Protein AF-A0A9E4HGQ9-F1 (afdb_monomer_lite)

Secondary structure (DSSP, 8-state):
-------PPPHHHHT-SSEEEGGGS--S-GGGGG-EEEE-TTS-EEEEEEEETTTEEEEEEGGGHHHHHT--TTS--HHHHHHHHHHH-S---HHHHHHHHHHTTPPPS-TTTSS--HHHHHHHHHHHHHHHHHHHHHHH-S-------HHHHHHHHHS--SHHHHHHHHHHHHHHT--TTTHHHHHHHHHHHHHHHHHHHHHHHHHHHHHHHHHHHHHHHHHSGGGSS-HHHHHHHHHHHHHHHHHHHHHHHHHHHHHHHHTT-

Radius of gyration: 23.04 Å; chains: 1; bounding box: 65×53×69 Å

Sequence (265 aa):
MSEQTVKSIPDIDRDSLYILPLALVPFKTPAMQGARLIKNVRLSSVVEIYKGKGIGSGQVPIESVGKAFGWPAESSHPDRVLLDRLAELPSYDVYSLRILFRHYGIPVTDYTELRLSEQKKEELTEYMREFTRPLIVQAYGEGDMAFQDYKDVIMLFRKPSVERAREKLKAMAKQLEIDLSEVPDFLEDYGDTFLSVSYFRQCTDQIRPTVTEFLKSMGDIRGKRQFKDDKTLQNAADKIELTVRKLMDAVTDRFEEFDAETKDM

Structure (mmCIF, N/CA/C/O backbone):
data_AF-A0A9E4HGQ9-F1
#
_entry.id   AF-A0A9E4HGQ9-F1
#
loop_
_atom_site.group_PDB
_atom_site.id
_atom_site.type_symbol
_atom_site.label_atom_id
_atom_site.label_alt_id
_atom_site.label_comp_id
_atom_site.label_asym_id
_atom_site.label_entity_id
_atom_site.label_seq_id
_atom_site.pdbx_PDB_ins_code
_atom_site.Cartn_x
_atom_site.Cartn_y
_atom_site.Cartn_z
_atom_site.occupancy
_atom_site.B_iso_or_equiv
_atom_site.auth_seq_id
_atom_site.auth_comp_id
_atom_site.auth_asym_id
_atom_site.auth_atom_id
_atom_site.pdbx_PDB_model_num
ATOM 1 N N . MET A 1 1 ? -9.952 5.623 -39.626 1.00 33.09 1 MET A N 1
ATOM 2 C CA . MET A 1 1 ? -9.255 4.902 -38.543 1.00 33.09 1 MET A CA 1
ATOM 3 C C . MET A 1 1 ? -9.528 5.695 -37.286 1.00 33.09 1 MET A C 1
ATOM 5 O O . MET A 1 1 ? -9.087 6.829 -37.204 1.00 33.09 1 M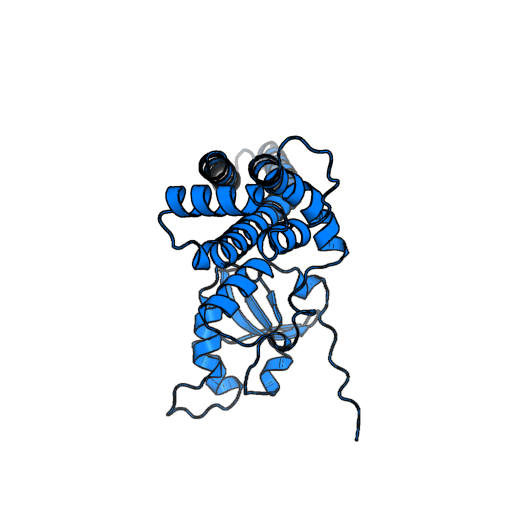ET A O 1
ATOM 9 N N . SER A 1 2 ? -10.412 5.192 -36.430 1.00 32.16 2 SER A N 1
ATOM 10 C CA . SER A 1 2 ? -10.852 5.884 -35.218 1.00 32.16 2 SER A CA 1
ATOM 11 C C . SER A 1 2 ? -9.713 5.905 -34.205 1.00 32.16 2 SER A C 1
ATOM 13 O O . SER A 1 2 ? -9.224 4.836 -33.838 1.00 32.16 2 SER A O 1
ATOM 15 N N . GLU A 1 3 ? -9.308 7.100 -33.776 1.00 34.38 3 GLU A N 1
ATOM 16 C CA . GLU A 1 3 ? -8.491 7.301 -32.580 1.00 34.38 3 GLU A CA 1
ATOM 17 C C . GLU A 1 3 ? -9.112 6.496 -31.436 1.00 34.38 3 GLU A C 1
ATOM 19 O O . GLU A 1 3 ? -10.242 6.748 -31.013 1.00 34.38 3 GLU A O 1
ATOM 24 N N . GLN A 1 4 ? -8.400 5.468 -30.975 1.00 36.19 4 GLN A N 1
ATOM 25 C CA . GLN A 1 4 ? -8.702 4.846 -29.698 1.00 36.19 4 GLN A CA 1
ATOM 26 C C . GLN A 1 4 ? -8.441 5.918 -28.645 1.00 36.19 4 GLN A C 1
ATOM 28 O O . GLN A 1 4 ? -7.293 6.205 -28.320 1.00 36.19 4 GLN A O 1
ATOM 33 N N . THR A 1 5 ? -9.503 6.549 -28.149 1.00 34.50 5 THR A N 1
ATOM 34 C CA . THR A 1 5 ? -9.464 7.347 -26.924 1.00 34.50 5 THR A CA 1
ATOM 35 C C . THR A 1 5 ? -8.843 6.484 -25.834 1.00 34.50 5 THR A C 1
ATOM 37 O O . THR A 1 5 ? -9.504 5.577 -25.319 1.00 34.50 5 THR A O 1
ATOM 40 N N . VAL A 1 6 ? -7.570 6.735 -25.521 1.00 46.31 6 VAL A N 1
ATOM 41 C CA . VAL A 1 6 ? -6.904 6.181 -24.345 1.00 46.31 6 VAL A CA 1
ATOM 42 C C . VAL A 1 6 ? -7.772 6.574 -23.161 1.00 46.31 6 VAL A C 1
ATOM 44 O O . VAL A 1 6 ? -8.039 7.752 -22.916 1.00 46.31 6 VAL A O 1
ATOM 47 N N . LYS A 1 7 ? -8.348 5.570 -22.508 1.00 57.19 7 LYS A N 1
ATOM 48 C CA . LYS A 1 7 ? -9.303 5.773 -21.429 1.00 57.19 7 LYS A CA 1
ATOM 49 C C . LYS A 1 7 ? -8.504 6.298 -20.239 1.00 57.19 7 LYS A C 1
ATOM 51 O O . LYS A 1 7 ? -7.805 5.524 -19.598 1.00 57.19 7 LYS A O 1
ATOM 56 N N . SER A 1 8 ? -8.568 7.609 -20.004 1.00 72.94 8 SER A N 1
ATOM 57 C CA . SER A 1 8 ? -7.860 8.257 -18.897 1.00 72.94 8 SER A CA 1
ATOM 58 C C . SER A 1 8 ? -8.191 7.553 -17.579 1.00 72.94 8 SER A C 1
ATOM 60 O O . SER A 1 8 ? -9.366 7.326 -17.266 1.00 72.94 8 SER A O 1
ATOM 62 N N . ILE A 1 9 ? -7.151 7.154 -16.848 1.00 81.75 9 ILE A N 1
ATOM 63 C CA . ILE A 1 9 ? -7.272 6.462 -15.567 1.00 81.75 9 ILE A CA 1
ATOM 64 C C . ILE A 1 9 ? -7.744 7.477 -14.518 1.00 81.75 9 ILE A C 1
ATOM 66 O O . ILE A 1 9 ? -7.101 8.513 -14.355 1.00 81.75 9 ILE A O 1
ATOM 70 N N . PRO A 1 10 ? -8.841 7.210 -13.790 1.00 85.81 10 PRO A N 1
ATOM 71 C CA . PRO A 1 10 ? -9.298 8.100 -12.729 1.00 85.81 10 PRO A CA 1
ATOM 72 C C . PRO A 1 10 ? -8.263 8.235 -11.607 1.00 85.81 10 PRO A C 1
ATOM 74 O O . PRO A 1 10 ? -7.683 7.235 -11.186 1.00 85.81 10 PRO A O 1
ATOM 77 N N . ASP A 1 11 ? -8.122 9.434 -11.037 1.00 86.00 11 ASP A N 1
ATOM 78 C CA . ASP A 1 11 ? -7.187 9.689 -9.929 1.00 86.00 11 ASP A CA 1
ATOM 79 C C . ASP A 1 11 ? -7.416 8.765 -8.730 1.00 86.00 11 ASP A C 1
ATOM 81 O O . ASP A 1 11 ? -6.466 8.252 -8.157 1.00 86.00 11 ASP A O 1
ATOM 85 N N . ILE A 1 12 ? -8.676 8.447 -8.417 1.00 85.69 12 ILE A N 1
ATOM 86 C CA . ILE A 1 12 ? -9.017 7.515 -7.332 1.00 85.69 12 ILE A CA 1
ATOM 87 C C . ILE A 1 12 ? -8.470 6.096 -7.544 1.00 85.69 12 ILE A C 1
ATOM 89 O O . ILE A 1 12 ? -8.190 5.399 -6.572 1.00 85.69 12 ILE A O 1
ATOM 93 N N . ASP A 1 13 ? -8.343 5.658 -8.798 1.00 86.50 13 ASP A N 1
ATOM 94 C CA . ASP A 1 13 ? -7.766 4.356 -9.123 1.00 86.50 13 ASP A CA 1
ATOM 95 C C . ASP A 1 13 ? -6.235 4.452 -9.192 1.00 86.50 13 ASP A C 1
ATOM 97 O O . ASP A 1 13 ? -5.550 3.524 -8.777 1.00 86.50 13 ASP A O 1
ATOM 101 N N . ARG A 1 14 ? -5.706 5.578 -9.687 1.00 86.00 14 ARG A N 1
ATOM 102 C CA . ARG A 1 14 ? -4.268 5.875 -9.789 1.00 86.00 14 ARG A CA 1
ATOM 103 C C . ARG A 1 14 ? -3.587 5.994 -8.427 1.00 86.00 14 ARG A C 1
ATOM 105 O O . ARG A 1 14 ? -2.481 5.503 -8.237 1.00 86.00 14 ARG A O 1
ATOM 112 N N . ASP A 1 15 ? -4.270 6.630 -7.489 1.00 88.69 15 ASP A N 1
ATOM 113 C CA . ASP A 1 15 ? -3.806 6.895 -6.133 1.00 88.69 15 ASP A CA 1
ATOM 114 C C . ASP A 1 15 ? -4.329 5.830 -5.147 1.00 88.69 15 ASP A C 1
ATOM 116 O O . ASP A 1 15 ? -4.475 6.071 -3.952 1.00 88.69 15 ASP A O 1
ATOM 120 N N . SER A 1 16 ? -4.686 4.637 -5.617 1.00 89.94 16 SER A N 1
ATOM 121 C CA . SER A 1 16 ? -5.192 3.596 -4.727 1.00 89.94 16 SER A CA 1
ATOM 122 C C . SER A 1 16 ? -4.071 2.713 -4.191 1.00 89.94 16 SER A C 1
ATOM 124 O O . SER A 1 16 ? -3.284 2.163 -4.950 1.00 89.94 16 SER A O 1
ATOM 126 N N . LEU A 1 17 ? -4.078 2.442 -2.883 1.00 91.19 17 LEU A N 1
ATOM 127 C CA . LEU A 1 17 ? -3.231 1.393 -2.298 1.00 91.19 17 LEU A CA 1
ATOM 128 C C . LEU A 1 17 ? -3.657 -0.023 -2.717 1.00 91.19 17 LEU A C 1
ATOM 130 O O . LEU A 1 17 ? -2.899 -0.973 -2.545 1.00 91.19 17 LEU A O 1
ATOM 134 N N . TYR A 1 18 ? -4.886 -0.192 -3.205 1.00 93.56 18 TYR A N 1
ATOM 135 C CA . TYR A 1 18 ? -5.525 -1.498 -3.373 1.00 93.56 18 TYR A CA 1
ATOM 136 C C . TYR A 1 18 ? -6.168 -1.690 -4.746 1.00 93.56 18 TYR A C 1
ATOM 138 O O . TYR A 1 18 ? -6.822 -2.711 -4.957 1.00 93.56 18 TYR A O 1
ATOM 146 N N . ILE A 1 19 ? -5.979 -0.761 -5.683 1.00 93.94 19 ILE A N 1
ATOM 147 C CA . ILE A 1 19 ? -6.428 -0.873 -7.073 1.00 93.94 19 ILE A CA 1
ATOM 148 C C . ILE A 1 19 ? -5.233 -0.609 -7.984 1.00 93.94 19 ILE A C 1
ATOM 150 O O . ILE A 1 19 ? -4.590 0.423 -7.882 1.00 93.94 19 ILE A O 1
ATOM 154 N N . LEU A 1 20 ? -4.985 -1.531 -8.906 1.00 93.19 20 LEU A N 1
ATOM 155 C CA . LEU A 1 20 ? -4.064 -1.380 -10.020 1.00 93.19 20 LEU A CA 1
ATOM 156 C C . LEU A 1 20 ? -4.860 -1.462 -11.328 1.00 93.19 20 LEU A C 1
ATOM 158 O O . LEU A 1 20 ? -5.333 -2.544 -11.697 1.00 93.19 20 LEU A O 1
ATOM 162 N N . PRO A 1 21 ? -5.016 -0.353 -12.063 1.00 92.12 21 PRO A N 1
ATOM 163 C CA . PRO A 1 21 ? -5.515 -0.388 -13.431 1.00 92.12 21 PRO A CA 1
ATOM 164 C C . PRO A 1 21 ? -4.594 -1.233 -14.311 1.00 92.12 21 PRO A C 1
ATOM 166 O O . PRO A 1 21 ? -3.411 -0.930 -14.453 1.00 92.12 21 PRO A O 1
ATOM 169 N N . LEU A 1 22 ? -5.126 -2.284 -14.943 1.00 91.50 22 LEU A N 1
ATOM 170 C CA . LEU A 1 22 ? -4.296 -3.168 -15.768 1.00 91.50 22 LEU A CA 1
ATOM 171 C C . LEU A 1 22 ? -3.885 -2.532 -17.101 1.00 91.50 22 LEU A C 1
ATOM 173 O O . LEU A 1 22 ? -3.013 -3.065 -17.778 1.00 91.50 22 LEU A O 1
ATOM 177 N N . ALA A 1 23 ? -4.453 -1.375 -17.450 1.00 88.38 23 ALA A N 1
ATOM 178 C CA . ALA A 1 23 ? -3.985 -0.540 -18.553 1.00 88.38 23 ALA A CA 1
ATOM 179 C C . ALA A 1 23 ? -2.530 -0.056 -18.375 1.00 88.38 23 ALA A C 1
ATOM 181 O O . ALA A 1 23 ? -1.835 0.117 -19.369 1.00 88.38 23 ALA A O 1
ATOM 182 N N . LEU A 1 24 ? -2.059 0.099 -17.129 1.00 84.75 24 LEU A N 1
ATOM 183 C CA . LEU A 1 24 ? -0.692 0.546 -16.805 1.00 84.75 24 LEU A CA 1
ATOM 184 C C . LEU A 1 24 ? 0.376 -0.527 -17.041 1.00 84.75 24 LEU A C 1
ATOM 186 O O . LEU A 1 24 ? 1.574 -0.256 -16.984 1.00 84.75 24 LEU A O 1
ATOM 190 N N . VAL A 1 25 ? -0.058 -1.768 -17.234 1.00 86.25 25 VAL A N 1
ATOM 191 C CA . VAL A 1 25 ? 0.802 -2.942 -17.285 1.00 86.25 25 VAL A CA 1
ATOM 192 C C . VAL A 1 25 ? 0.832 -3.451 -18.728 1.00 86.25 25 VAL A C 1
ATOM 194 O O . VAL A 1 25 ? -0.227 -3.558 -19.351 1.00 86.25 25 VAL A O 1
ATOM 197 N N . PRO A 1 26 ? 2.005 -3.813 -19.281 1.00 85.62 26 PRO A N 1
ATOM 198 C CA . PRO A 1 26 ? 2.132 -4.252 -20.670 1.00 85.62 26 PRO A CA 1
ATOM 199 C C . PRO A 1 26 ? 1.643 -5.700 -20.870 1.00 85.62 26 PRO A C 1
ATOM 201 O O . PRO A 1 26 ? 2.406 -6.589 -21.254 1.00 85.62 26 PRO A O 1
ATOM 204 N N . PHE A 1 27 ? 0.364 -5.962 -20.598 1.00 88.12 27 PHE A N 1
ATOM 205 C CA . PHE A 1 27 ? -0.259 -7.256 -20.865 1.00 88.12 27 PHE A CA 1
ATOM 206 C C . PHE A 1 27 ? -0.432 -7.491 -22.366 1.00 88.12 27 PHE A C 1
ATOM 208 O O . PHE A 1 27 ? -0.808 -6.595 -23.123 1.00 88.12 27 PHE A O 1
ATOM 215 N N . LYS A 1 28 ? -0.215 -8.735 -22.798 1.00 88.44 28 LYS A N 1
ATOM 216 C CA . LYS A 1 28 ? -0.420 -9.169 -24.186 1.00 88.44 28 LYS A CA 1
ATOM 217 C C . LYS A 1 28 ? -1.896 -9.317 -24.537 1.00 88.44 28 LYS A C 1
ATOM 219 O O . LYS A 1 28 ? -2.248 -9.185 -25.704 1.00 88.44 28 LYS A O 1
ATOM 224 N N . THR A 1 29 ? -2.745 -9.603 -23.554 1.00 90.75 29 THR A N 1
ATOM 225 C CA . THR A 1 29 ? -4.191 -9.800 -23.711 1.00 90.75 29 THR A CA 1
ATOM 226 C C . THR A 1 29 ? -4.913 -8.446 -23.730 1.00 90.75 29 THR A C 1
ATOM 228 O O . THR A 1 29 ? -5.116 -7.861 -22.664 1.00 90.75 29 THR A O 1
ATOM 231 N N . PRO A 1 30 ? -5.392 -7.941 -24.886 1.00 88.38 30 PRO A N 1
ATOM 232 C CA . PRO A 1 30 ? -5.935 -6.579 -24.968 1.00 88.38 30 PRO A CA 1
ATOM 233 C C . PRO A 1 30 ? -7.190 -6.378 -24.112 1.00 88.38 30 PRO A C 1
ATOM 235 O O . PRO A 1 30 ? -7.403 -5.313 -23.542 1.00 88.38 30 PRO A O 1
ATOM 238 N N . ALA A 1 31 ? -8.001 -7.428 -23.960 1.00 88.81 31 ALA A N 1
ATOM 239 C CA . ALA A 1 31 ? -9.207 -7.398 -23.137 1.00 88.81 31 ALA A CA 1
ATOM 240 C C . ALA A 1 31 ? -8.926 -7.105 -21.648 1.00 88.81 31 ALA A C 1
ATOM 242 O O . ALA A 1 31 ? -9.828 -6.655 -20.942 1.00 88.81 31 ALA A O 1
ATOM 243 N N . MET A 1 32 ? -7.694 -7.312 -21.167 1.00 89.69 32 MET A N 1
ATOM 244 C CA . MET A 1 32 ? -7.319 -7.002 -19.784 1.00 89.69 32 MET A CA 1
ATOM 245 C C . MET A 1 32 ? -7.158 -5.507 -19.521 1.00 89.69 32 MET A C 1
ATOM 247 O O . MET A 1 32 ? -7.303 -5.096 -18.376 1.00 89.69 32 MET A O 1
ATOM 251 N N . GLN A 1 33 ? -6.922 -4.678 -20.542 1.00 87.88 33 GLN A N 1
ATOM 252 C CA . GLN A 1 33 ? -6.714 -3.235 -20.359 1.00 87.88 33 GLN A CA 1
ATOM 253 C C . GLN A 1 33 ? -7.932 -2.529 -19.740 1.00 87.88 33 GLN A C 1
ATOM 255 O O . GLN A 1 33 ? -7.793 -1.492 -19.100 1.00 87.88 33 GLN A O 1
ATOM 260 N N . GLY A 1 34 ? -9.135 -3.090 -19.907 1.00 87.88 34 GLY A N 1
ATOM 261 C CA . GLY A 1 34 ? -10.358 -2.577 -19.284 1.00 87.88 34 GLY A CA 1
ATOM 262 C C . GLY A 1 34 ? -10.595 -3.048 -17.844 1.00 87.88 34 GLY A C 1
ATOM 263 O O . GLY A 1 34 ? -11.537 -2.573 -17.213 1.00 87.88 34 GLY A O 1
ATOM 264 N N . ALA A 1 35 ? -9.784 -3.982 -17.345 1.00 93.38 35 ALA A N 1
ATOM 265 C CA . ALA A 1 35 ? -9.914 -4.576 -16.022 1.00 93.38 35 ALA A CA 1
ATOM 266 C C . ALA A 1 35 ? -8.948 -3.935 -15.013 1.00 93.38 35 ALA A C 1
ATOM 268 O O . ALA A 1 35 ? -8.046 -3.165 -15.354 1.00 93.38 35 ALA A O 1
ATOM 269 N N . ARG A 1 36 ? -9.147 -4.261 -13.736 1.00 94.44 36 ARG A N 1
ATOM 270 C CA . ARG A 1 36 ? -8.308 -3.793 -12.627 1.00 94.44 36 ARG A CA 1
ATOM 271 C C . ARG A 1 36 ? -7.896 -4.973 -11.766 1.00 94.44 36 ARG A C 1
ATOM 273 O O . ARG A 1 36 ? -8.699 -5.869 -11.533 1.00 94.44 36 ARG A O 1
ATOM 280 N N . LEU A 1 37 ? -6.670 -4.980 -11.269 1.00 95.62 37 LEU A N 1
ATOM 281 C CA . LEU A 1 37 ? -6.265 -5.872 -10.191 1.00 95.62 37 LEU A CA 1
ATOM 282 C C . LEU A 1 37 ? -6.568 -5.165 -8.874 1.00 95.62 37 LEU A C 1
ATOM 284 O O . LEU A 1 37 ? -6.182 -4.015 -8.695 1.00 95.62 37 LEU A O 1
ATOM 288 N N . ILE A 1 38 ? -7.290 -5.818 -7.969 1.00 95.94 38 ILE A N 1
ATOM 289 C CA . ILE A 1 38 ? -7.692 -5.209 -6.700 1.00 95.94 38 ILE A CA 1
ATOM 290 C C . ILE A 1 38 ? -7.341 -6.103 -5.516 1.00 95.94 38 ILE A C 1
ATOM 292 O O . ILE A 1 38 ? -7.378 -7.327 -5.637 1.00 95.94 38 ILE A O 1
ATOM 296 N N . LYS A 1 39 ? -7.083 -5.502 -4.350 1.00 95.62 39 LYS A N 1
ATOM 297 C CA . LYS A 1 39 ? -7.176 -6.196 -3.058 1.00 95.62 39 LYS A CA 1
ATOM 298 C C . LYS A 1 39 ? -8.619 -6.091 -2.574 1.00 95.62 39 LYS A C 1
ATOM 300 O O . LYS A 1 39 ? -9.130 -4.996 -2.345 1.00 95.62 39 LYS A O 1
ATOM 305 N N . ASN A 1 40 ? -9.309 -7.223 -2.462 1.00 93.12 40 ASN A N 1
ATOM 306 C CA . ASN A 1 40 ? -10.696 -7.235 -1.993 1.00 93.12 40 ASN A CA 1
ATOM 307 C C . ASN A 1 40 ? -10.784 -7.046 -0.462 1.00 93.12 40 ASN A C 1
ATOM 309 O O . ASN A 1 40 ? -9.783 -6.867 0.224 1.00 93.12 40 ASN A O 1
ATOM 313 N N . VAL A 1 41 ? -11.990 -7.144 0.106 1.00 89.88 41 VAL A N 1
ATOM 314 C CA . VAL A 1 41 ? -12.220 -7.000 1.562 1.00 89.88 41 VAL A CA 1
ATOM 315 C C . VAL A 1 41 ? -11.503 -8.048 2.427 1.00 89.88 41 VAL A C 1
ATOM 317 O O . VAL A 1 41 ? -11.418 -7.886 3.639 1.00 89.88 41 VAL A O 1
ATOM 320 N N . ARG A 1 42 ? -11.006 -9.135 1.822 1.00 90.69 42 ARG A N 1
ATOM 321 C CA . ARG A 1 42 ? -10.177 -10.164 2.470 1.00 90.69 42 ARG A CA 1
ATOM 322 C C . ARG A 1 42 ? -8.682 -9.950 2.209 1.00 90.69 42 ARG A C 1
ATOM 324 O O . ARG A 1 42 ? -7.892 -10.836 2.512 1.00 90.69 42 ARG A O 1
ATOM 331 N N . LEU A 1 43 ? -8.310 -8.819 1.605 1.00 90.00 43 LEU A N 1
ATOM 332 C CA . LEU A 1 43 ? -6.961 -8.489 1.135 1.00 90.00 43 LEU A CA 1
ATOM 333 C C . LEU A 1 43 ? -6.401 -9.489 0.112 1.00 90.00 43 LEU A C 1
ATOM 335 O O . LEU A 1 43 ? -5.195 -9.563 -0.110 1.00 90.00 43 LEU A O 1
ATOM 339 N N . SER A 1 44 ? -7.277 -10.253 -0.544 1.00 93.06 44 SER A N 1
ATOM 340 C CA . SER A 1 44 ? -6.888 -11.166 -1.615 1.00 93.06 44 SER A CA 1
ATOM 341 C C . SER A 1 44 ? -6.843 -10.416 -2.941 1.00 93.06 44 SER A C 1
ATOM 343 O O . SER A 1 44 ? -7.784 -9.683 -3.267 1.00 93.06 44 SER A O 1
ATOM 345 N N . SER A 1 45 ? -5.772 -10.619 -3.707 1.00 96.06 45 SER A N 1
ATOM 346 C CA . SER A 1 45 ? -5.648 -10.073 -5.057 1.00 96.06 45 SER A CA 1
ATOM 347 C C . SER A 1 45 ? -6.571 -10.803 -6.023 1.00 96.06 45 SER A C 1
ATOM 349 O O . SER A 1 45 ? -6.506 -12.024 -6.156 1.00 96.06 45 SER A O 1
ATOM 351 N N . VAL A 1 46 ? -7.433 -10.053 -6.702 1.00 96.19 46 VAL A N 1
ATOM 352 C CA . VAL A 1 46 ? -8.392 -10.571 -7.686 1.00 96.19 46 VAL A CA 1
ATOM 353 C C . VAL A 1 46 ? -8.497 -9.619 -8.870 1.00 96.19 46 VAL A C 1
ATOM 355 O O . VAL A 1 46 ? -8.312 -8.411 -8.721 1.00 96.19 46 VAL A O 1
ATOM 358 N N . VAL A 1 47 ? -8.822 -10.149 -10.047 1.00 96.56 47 VAL A N 1
ATOM 359 C CA . VAL A 1 47 ? -9.068 -9.328 -11.237 1.00 96.56 47 VAL A CA 1
ATOM 360 C C . VAL A 1 47 ? -10.532 -8.908 -11.256 1.00 96.56 47 VAL A C 1
ATOM 362 O O . VAL A 1 47 ? -11.431 -9.737 -11.373 1.00 96.56 47 VAL A O 1
ATOM 365 N N . GLU A 1 48 ? -10.778 -7.611 -11.141 1.00 95.50 48 GLU A N 1
ATOM 366 C CA . GLU A 1 48 ? -12.086 -6.994 -11.300 1.00 95.50 48 GLU A CA 1
ATOM 367 C C . GLU A 1 48 ? -12.318 -6.636 -12.774 1.00 95.50 48 GLU A C 1
ATOM 369 O O . GLU A 1 48 ? -11.688 -5.729 -13.321 1.00 95.50 48 GLU A O 1
ATOM 374 N N . ILE A 1 49 ? -13.234 -7.359 -13.421 1.00 92.94 49 ILE A N 1
ATOM 375 C CA . ILE A 1 49 ? -13.557 -7.197 -14.849 1.00 92.94 49 ILE A CA 1
ATOM 376 C C . ILE A 1 49 ? -14.598 -6.090 -15.057 1.00 92.94 49 ILE A C 1
ATOM 378 O O . ILE A 1 49 ? -14.585 -5.393 -16.068 1.00 92.94 49 ILE A O 1
ATOM 382 N N . TYR A 1 50 ? -15.506 -5.907 -14.097 1.00 88.31 50 TYR A N 1
ATOM 383 C CA . TYR A 1 50 ? -16.477 -4.817 -14.116 1.00 88.31 50 TYR A CA 1
ATOM 384 C C . TYR A 1 50 ? -16.824 -4.358 -12.700 1.00 88.31 50 TYR A C 1
ATOM 386 O O . TYR A 1 50 ? -16.816 -5.143 -11.750 1.00 88.31 50 TYR A O 1
ATOM 394 N N . LYS A 1 51 ? -17.204 -3.085 -12.575 1.00 86.44 51 LYS A N 1
ATOM 395 C CA . LYS A 1 51 ? -17.764 -2.490 -11.357 1.00 86.44 51 LYS A CA 1
ATOM 396 C C . LYS A 1 51 ? -18.908 -1.567 -11.746 1.00 86.44 51 LYS A C 1
ATOM 398 O O . LYS A 1 51 ? -18.733 -0.696 -12.593 1.00 86.44 51 LYS A O 1
ATOM 403 N N . GLY A 1 52 ? -20.071 -1.752 -11.131 1.00 83.69 52 GLY A N 1
ATOM 404 C CA . GLY A 1 52 ? -21.269 -0.974 -11.439 1.00 83.69 52 GLY A CA 1
ATOM 405 C C . GLY A 1 52 ? -22.036 -0.574 -10.187 1.00 83.69 52 GLY A C 1
ATOM 406 O O . GLY A 1 52 ? -22.211 -1.372 -9.262 1.00 83.69 52 GLY A O 1
ATOM 407 N N . LYS A 1 53 ? -22.539 0.665 -10.163 1.00 83.12 53 LYS A N 1
ATOM 408 C CA . LYS A 1 53 ? -23.419 1.138 -9.087 1.00 83.12 53 LYS A CA 1
ATOM 409 C C . LYS A 1 53 ? -24.693 0.286 -9.073 1.00 83.12 53 LYS A C 1
ATOM 411 O O . LYS A 1 53 ? -25.409 0.241 -10.064 1.00 83.12 53 LYS A O 1
ATOM 416 N N . GLY A 1 54 ? -24.951 -0.405 -7.962 1.00 80.81 54 GLY A N 1
ATOM 417 C CA . GLY A 1 54 ? -26.117 -1.285 -7.791 1.00 80.81 54 GLY A CA 1
ATOM 418 C C . GLY A 1 54 ? -25.989 -2.693 -8.391 1.00 80.81 54 GLY A C 1
ATOM 419 O O . GLY A 1 54 ? -26.846 -3.524 -8.123 1.00 80.81 54 GLY A O 1
ATOM 420 N N . ILE A 1 55 ? -24.925 -2.981 -9.149 1.00 82.38 55 ILE A N 1
ATOM 421 C CA . ILE A 1 55 ? -24.690 -4.287 -9.804 1.00 82.38 55 ILE A CA 1
ATOM 422 C C . ILE A 1 55 ? -23.549 -5.054 -9.109 1.00 82.38 55 ILE A C 1
ATOM 424 O O . ILE A 1 55 ? -23.413 -6.266 -9.251 1.00 82.38 55 ILE A O 1
ATOM 428 N N . GLY A 1 56 ? -22.735 -4.348 -8.318 1.00 86.00 56 GLY A N 1
ATOM 429 C CA . GLY A 1 56 ? -21.601 -4.920 -7.602 1.00 86.00 56 GLY A CA 1
ATOM 430 C C . GLY A 1 56 ? -20.331 -4.952 -8.450 1.00 86.00 56 GLY A C 1
ATOM 431 O O . GLY A 1 56 ? -20.122 -4.106 -9.324 1.00 86.00 56 GLY A O 1
ATOM 432 N N . SER A 1 57 ? -19.463 -5.907 -8.133 1.00 90.44 57 SER A N 1
ATOM 433 C CA . SER A 1 57 ? -18.122 -6.064 -8.697 1.00 90.44 57 SER A CA 1
ATOM 434 C C . SER A 1 57 ? -17.962 -7.492 -9.216 1.00 90.44 57 SER A C 1
ATOM 436 O O . SER A 1 57 ? -18.231 -8.450 -8.491 1.00 90.44 57 SER A O 1
ATOM 438 N N . GLY A 1 58 ? -17.564 -7.630 -10.480 1.00 93.38 58 GLY A N 1
ATOM 439 C CA . GLY A 1 58 ? -17.253 -8.913 -11.099 1.00 93.38 58 GLY A CA 1
ATOM 440 C C . GLY A 1 58 ? -15.800 -9.279 -10.852 1.00 93.38 58 GLY A C 1
ATOM 441 O O . GLY A 1 58 ? -14.930 -8.826 -11.594 1.00 93.38 58 GLY A O 1
ATOM 442 N N . GLN A 1 59 ? -15.547 -10.078 -9.817 1.00 95.19 59 GLN A N 1
ATOM 443 C CA . GLN A 1 59 ? -14.200 -10.465 -9.394 1.00 95.19 59 GLN A CA 1
ATOM 444 C C . GLN A 1 59 ? -13.880 -11.887 -9.839 1.00 95.19 59 GLN A C 1
ATOM 446 O O . GLN A 1 59 ? -14.655 -12.813 -9.596 1.00 95.19 59 GLN A O 1
ATOM 451 N N . VAL A 1 60 ? -12.716 -12.059 -10.455 1.00 95.12 60 VAL A N 1
ATOM 452 C CA . VAL A 1 60 ? -12.190 -13.352 -10.879 1.00 95.12 60 VAL A CA 1
ATOM 453 C C . VAL A 1 60 ? -10.896 -13.625 -10.112 1.00 95.12 60 VAL A C 1
ATOM 455 O O . VAL A 1 60 ? -9.978 -12.800 -10.157 1.00 95.12 60 VAL A O 1
ATOM 458 N N . PRO A 1 61 ? -10.799 -14.763 -9.402 1.00 94.25 61 PRO A N 1
ATOM 459 C CA . PRO A 1 61 ? -9.551 -15.185 -8.781 1.00 94.25 61 PRO A CA 1
ATOM 460 C C . PRO A 1 61 ? -8.458 -15.346 -9.829 1.00 94.25 61 PRO A C 1
ATOM 462 O O . PRO A 1 61 ? -8.745 -15.772 -10.953 1.00 94.25 61 PRO A O 1
ATOM 465 N N . ILE A 1 62 ? -7.212 -15.039 -9.473 1.00 92.88 62 ILE A N 1
ATOM 466 C CA . ILE A 1 62 ? -6.114 -14.996 -10.441 1.00 92.88 62 ILE A CA 1
ATOM 467 C C . ILE A 1 62 ? -5.998 -16.345 -11.148 1.00 92.88 62 ILE A C 1
ATOM 469 O O . ILE A 1 62 ? -5.998 -16.379 -12.374 1.00 92.88 62 ILE A O 1
ATOM 473 N N . GLU A 1 63 ? -6.032 -17.472 -10.422 1.00 90.69 63 GLU A N 1
ATOM 474 C CA . GLU A 1 63 ? -6.106 -18.874 -10.900 1.00 90.69 63 GLU A CA 1
ATOM 475 C C . GLU A 1 63 ? -7.131 -19.123 -12.018 1.00 90.69 63 GLU A C 1
ATOM 477 O O . GLU A 1 63 ? -6.917 -19.977 -12.875 1.00 90.69 63 GLU A O 1
ATOM 482 N N . SER A 1 64 ? -8.215 -18.350 -12.058 1.00 91.75 64 SER A N 1
ATOM 483 C CA . SER A 1 64 ? -9.314 -18.514 -13.012 1.00 91.75 64 SER A CA 1
ATOM 484 C C . SER A 1 64 ? -9.308 -17.493 -14.154 1.00 91.75 64 SER A C 1
ATOM 486 O O . SER A 1 64 ? -10.096 -17.634 -15.091 1.00 91.75 64 SER A O 1
ATOM 488 N N . VAL A 1 65 ? -8.407 -16.503 -14.132 1.00 91.62 65 VAL A N 1
ATOM 489 C CA . VAL A 1 65 ? -8.305 -15.443 -15.154 1.00 91.62 65 VAL A CA 1
ATOM 490 C C . VAL A 1 65 ? -8.126 -16.027 -16.552 1.00 91.62 65 VAL A C 1
ATOM 492 O O . VAL A 1 65 ? -8.794 -15.589 -17.484 1.00 91.62 65 VAL A O 1
ATOM 495 N N . GLY A 1 66 ? -7.313 -17.076 -16.698 1.00 90.81 66 GLY A N 1
ATOM 496 C CA . GLY A 1 66 ? -7.101 -17.709 -18.000 1.00 90.81 66 GLY A CA 1
ATOM 497 C C . GLY A 1 66 ? -8.392 -18.210 -18.643 1.00 90.81 66 GLY A C 1
ATOM 498 O O . GLY A 1 66 ? -8.598 -18.011 -19.833 1.00 90.81 66 GLY A O 1
ATOM 499 N N . LYS A 1 67 ? -9.323 -18.760 -17.855 1.00 89.50 67 LYS A N 1
ATOM 500 C CA . LYS A 1 67 ? -10.637 -19.176 -18.370 1.00 89.50 67 LYS A CA 1
ATOM 501 C C . LYS A 1 67 ? -11.502 -17.977 -18.753 1.00 89.50 67 LYS A C 1
ATOM 503 O O . LYS A 1 67 ? -12.177 -18.026 -19.774 1.00 89.50 67 LYS A O 1
ATOM 508 N N . ALA A 1 68 ? -11.467 -16.909 -17.956 1.00 88.81 68 ALA A N 1
ATOM 509 C CA . ALA A 1 68 ? -12.251 -15.699 -18.203 1.00 88.81 68 ALA A CA 1
ATOM 510 C C . ALA A 1 68 ? -11.824 -14.960 -19.484 1.00 88.81 68 ALA A C 1
ATOM 512 O O . ALA A 1 68 ? -12.673 -14.395 -20.168 1.00 88.81 68 ALA A O 1
ATOM 513 N N . PHE A 1 69 ? -10.533 -15.001 -19.828 1.00 89.12 69 PHE A N 1
ATOM 514 C CA . PHE A 1 69 ? -9.977 -14.351 -21.021 1.00 89.12 69 PHE A CA 1
ATOM 515 C C . PHE A 1 69 ? -9.666 -15.316 -22.181 1.00 89.12 69 PHE A C 1
ATOM 517 O O . PHE A 1 69 ? -9.135 -14.887 -23.203 1.00 89.12 69 PHE A O 1
ATOM 524 N N . GLY A 1 70 ? -10.012 -16.602 -22.057 1.00 88.69 70 GLY A N 1
ATOM 525 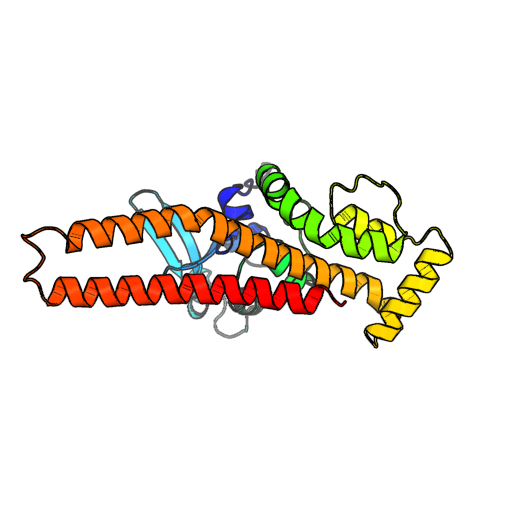C CA . GLY A 1 70 ? -9.857 -17.591 -23.131 1.00 88.69 70 GLY A CA 1
ATOM 526 C C . GLY A 1 70 ? -8.411 -18.008 -23.423 1.00 88.69 70 GLY A C 1
ATOM 527 O O . GLY A 1 70 ? -8.080 -18.310 -24.568 1.00 88.69 70 GLY A O 1
ATOM 528 N N . TRP A 1 71 ? -7.536 -18.015 -22.417 1.00 90.56 71 TRP A N 1
ATOM 529 C CA . TRP A 1 71 ? -6.153 -18.472 -22.559 1.00 90.56 71 TRP A CA 1
ATOM 530 C C . TRP A 1 71 ? -6.064 -19.994 -22.771 1.00 90.56 71 TRP A C 1
ATOM 532 O O . TRP A 1 71 ? -6.835 -20.742 -22.159 1.00 90.56 71 TRP A O 1
ATOM 542 N N . PRO A 1 72 ? -5.106 -20.480 -23.587 1.00 84.50 72 PRO A N 1
ATOM 543 C CA . PRO A 1 72 ? -4.864 -21.911 -23.761 1.00 84.50 72 PRO A CA 1
ATOM 544 C C . PRO A 1 72 ? -4.510 -22.597 -22.435 1.00 84.50 72 PRO A C 1
ATOM 546 O O . PRO A 1 72 ? -3.712 -22.078 -21.657 1.00 84.50 72 PRO A O 1
ATOM 549 N N . ALA A 1 73 ? -5.068 -23.786 -22.192 1.00 76.06 73 ALA A N 1
ATOM 550 C CA . ALA A 1 73 ? -4.885 -24.515 -20.933 1.00 76.06 73 ALA A CA 1
ATOM 551 C C . ALA A 1 73 ? -3.478 -25.122 -20.751 1.00 76.06 73 ALA A C 1
ATOM 553 O O . ALA A 1 73 ? -3.089 -25.419 -19.626 1.00 76.06 73 ALA A O 1
ATOM 554 N N . GLU A 1 74 ? -2.725 -25.317 -21.837 1.00 65.00 74 GLU A N 1
ATOM 555 C CA . GLU A 1 74 ? -1.500 -26.134 -21.833 1.00 65.00 74 GLU A CA 1
ATOM 556 C C . GLU A 1 74 ? -0.194 -25.336 -21.691 1.00 65.00 74 GLU A C 1
ATOM 558 O O . GLU A 1 74 ? 0.881 -25.922 -21.602 1.00 65.00 74 GLU A O 1
ATOM 563 N N . SER A 1 75 ? -0.254 -24.003 -21.621 1.00 64.38 75 SER A N 1
ATOM 564 C CA . SER A 1 75 ? 0.942 -23.158 -21.508 1.00 64.38 75 SER A CA 1
ATOM 565 C C . SER A 1 75 ? 0.788 -22.094 -20.429 1.00 64.38 75 SER A C 1
ATOM 567 O O . SER A 1 75 ? -0.229 -21.400 -20.390 1.00 64.38 75 SER A O 1
ATOM 569 N N . SER A 1 76 ? 1.826 -21.909 -19.605 1.00 80.88 76 SER A N 1
ATOM 570 C CA . SER A 1 76 ? 1.915 -20.760 -18.697 1.00 80.88 76 SER A CA 1
ATOM 571 C C . SER A 1 76 ? 1.904 -19.469 -19.518 1.00 80.88 76 SER A C 1
ATOM 573 O O . SER A 1 76 ? 2.857 -19.161 -20.236 1.00 80.88 76 SER A O 1
ATOM 575 N N . HIS A 1 77 ? 0.783 -18.750 -19.479 1.00 88.94 77 HIS A N 1
ATOM 576 C CA . HIS A 1 77 ? 0.609 -17.525 -20.248 1.00 88.94 77 HIS A CA 1
ATOM 577 C C . HIS A 1 77 ? 1.513 -16.414 -19.670 1.00 88.94 77 HIS A C 1
ATOM 579 O O . HIS A 1 77 ? 1.538 -16.239 -18.455 1.00 88.94 77 HIS A O 1
ATOM 585 N N . PRO A 1 78 ? 2.232 -15.609 -20.473 1.00 88.62 78 PRO A N 1
ATOM 586 C CA . PRO A 1 78 ? 3.093 -14.543 -19.942 1.00 88.62 78 PRO A CA 1
ATOM 587 C C . PRO A 1 78 ? 2.356 -13.560 -19.017 1.00 88.62 78 PRO A C 1
ATOM 589 O O . PRO A 1 78 ? 2.860 -13.210 -17.953 1.00 88.62 78 PRO A O 1
ATOM 592 N N . ASP A 1 79 ? 1.123 -13.192 -19.377 1.00 90.81 79 ASP A N 1
ATOM 593 C CA . ASP A 1 79 ? 0.282 -12.312 -18.552 1.00 90.81 79 ASP A CA 1
ATOM 594 C C . ASP A 1 79 ? -0.124 -12.967 -17.227 1.00 90.81 79 ASP A C 1
ATOM 596 O O . ASP A 1 79 ? -0.357 -12.269 -16.244 1.00 90.81 79 ASP A O 1
ATOM 600 N N . ARG A 1 80 ? -0.176 -14.307 -17.175 1.00 91.62 80 ARG A N 1
ATOM 601 C CA . ARG A 1 80 ? -0.415 -15.034 -15.928 1.00 91.62 80 ARG A CA 1
ATOM 602 C C . ARG A 1 80 ? 0.740 -14.820 -14.958 1.00 91.62 80 ARG A C 1
ATOM 604 O O . ARG A 1 80 ? 0.511 -14.405 -13.830 1.00 91.62 80 ARG A O 1
ATOM 611 N N . VAL A 1 81 ? 1.965 -15.057 -15.420 1.00 89.94 81 VAL A N 1
ATOM 612 C CA . VAL A 1 81 ? 3.173 -14.888 -14.601 1.00 89.94 81 VAL A CA 1
ATOM 613 C C . VAL A 1 81 ? 3.265 -13.461 -14.061 1.00 89.94 81 VAL A C 1
ATOM 615 O O . VAL A 1 81 ? 3.608 -13.250 -12.902 1.00 89.94 81 VAL A O 1
ATOM 618 N N . LEU A 1 82 ? 2.920 -12.474 -14.890 1.00 89.88 82 LEU A N 1
ATOM 619 C CA . LEU A 1 82 ? 2.906 -11.076 -14.482 1.00 89.88 82 LEU A CA 1
ATOM 620 C C . LEU A 1 82 ? 1.817 -10.779 -13.440 1.00 89.88 82 LEU A C 1
ATOM 622 O O . LEU A 1 82 ? 2.098 -10.106 -12.452 1.00 89.88 82 LEU A O 1
ATOM 626 N N . LEU A 1 83 ? 0.602 -11.310 -13.614 1.00 92.50 83 LEU A N 1
ATOM 627 C CA . LEU A 1 83 ? -0.457 -11.184 -12.610 1.00 92.50 83 LEU A CA 1
ATOM 628 C C . LEU A 1 83 ? -0.083 -11.829 -11.278 1.00 92.50 83 LEU A C 1
ATOM 630 O O . LEU A 1 83 ? -0.381 -11.240 -10.248 1.00 92.50 83 LEU A O 1
ATOM 634 N N . ASP A 1 84 ? 0.557 -13.000 -11.288 1.00 91.69 84 ASP A N 1
ATOM 635 C CA . ASP A 1 84 ? 0.990 -13.666 -10.056 1.00 91.69 84 ASP A CA 1
ATOM 636 C C . ASP A 1 84 ? 2.011 -12.799 -9.301 1.00 91.69 84 ASP A C 1
ATOM 638 O O . ASP A 1 84 ? 1.832 -12.544 -8.114 1.00 91.69 84 ASP A O 1
ATOM 642 N N . ARG A 1 85 ? 2.999 -12.220 -9.999 1.00 90.12 85 ARG A N 1
ATOM 643 C CA . ARG A 1 85 ? 3.964 -11.280 -9.391 1.00 90.12 85 ARG A CA 1
ATOM 644 C C . ARG A 1 85 ? 3.290 -10.032 -8.822 1.00 90.12 85 ARG A C 1
ATOM 646 O O . ARG A 1 85 ? 3.635 -9.571 -7.741 1.00 90.12 85 ARG A O 1
ATOM 653 N N . LEU A 1 86 ? 2.312 -9.479 -9.538 1.00 91.88 86 LEU A N 1
ATOM 654 C CA . LEU A 1 86 ? 1.537 -8.336 -9.052 1.00 91.88 86 LEU A CA 1
ATOM 655 C C . LEU A 1 86 ? 0.620 -8.720 -7.883 1.00 91.88 86 LEU A C 1
ATOM 657 O O . LEU A 1 86 ? 0.308 -7.890 -7.037 1.00 91.88 86 LEU A O 1
ATOM 661 N N . ALA A 1 87 ? 0.170 -9.967 -7.792 1.00 92.38 87 ALA A N 1
ATOM 662 C CA . ALA A 1 87 ? -0.663 -10.431 -6.688 1.00 92.38 87 ALA A CA 1
ATOM 663 C C . ALA A 1 87 ? 0.076 -10.409 -5.346 1.00 92.38 87 ALA A C 1
ATOM 665 O O . ALA A 1 87 ? -0.535 -10.138 -4.310 1.00 92.38 87 ALA A O 1
ATOM 666 N N . GLU A 1 88 ? 1.377 -10.694 -5.385 1.00 89.88 88 GLU A N 1
ATOM 667 C CA . GLU A 1 88 ? 2.251 -10.780 -4.215 1.00 89.88 88 GLU A CA 1
ATOM 668 C C . GLU A 1 88 ? 2.498 -9.422 -3.560 1.00 89.88 88 GLU A C 1
ATOM 670 O O . GLU A 1 88 ? 2.781 -9.364 -2.363 1.00 89.88 88 GLU A O 1
ATOM 675 N N . LEU A 1 89 ? 2.329 -8.323 -4.303 1.00 89.44 89 LEU A N 1
ATOM 676 C CA . LEU A 1 89 ? 2.522 -6.989 -3.751 1.00 89.44 89 LEU A CA 1
ATOM 677 C C . LEU A 1 89 ? 1.561 -6.713 -2.588 1.00 89.44 89 LEU A C 1
ATOM 679 O O . LEU A 1 89 ? 0.358 -6.969 -2.719 1.00 89.44 89 LEU A O 1
ATOM 683 N N . PRO A 1 90 ? 2.042 -6.140 -1.472 1.00 87.06 90 PRO A N 1
ATOM 684 C CA . PRO A 1 90 ? 1.178 -5.745 -0.365 1.00 87.06 90 PRO A CA 1
ATOM 685 C C . PRO A 1 90 ? 0.253 -4.579 -0.749 1.00 87.06 90 PRO A C 1
ATOM 687 O O . PRO A 1 90 ? -0.896 -4.549 -0.305 1.00 87.06 90 PRO A O 1
ATOM 690 N N . SER A 1 91 ? 0.718 -3.677 -1.618 1.00 91.12 91 SER A N 1
ATOM 691 C CA . SER A 1 91 ? -0.018 -2.517 -2.130 1.00 91.12 91 SER A CA 1
ATOM 692 C C . SER A 1 91 ? 0.246 -2.258 -3.610 1.00 91.12 91 SER A C 1
ATOM 694 O O . SER A 1 91 ? 1.224 -2.717 -4.195 1.00 91.12 91 SER A O 1
ATOM 696 N N . TYR A 1 92 ? -0.659 -1.489 -4.207 1.00 92.38 92 TYR A N 1
ATOM 697 C CA . TYR A 1 92 ? -0.597 -1.006 -5.584 1.00 92.38 92 TYR A CA 1
ATOM 698 C C . TYR A 1 92 ? -0.298 0.489 -5.674 1.00 92.38 92 TYR A C 1
ATOM 700 O O . TYR A 1 92 ? -0.607 1.118 -6.681 1.00 92.38 92 TYR A O 1
ATOM 708 N N . ASP A 1 93 ? 0.321 1.062 -4.641 1.00 90.75 93 ASP A N 1
ATOM 709 C CA . ASP A 1 93 ? 0.811 2.430 -4.732 1.00 90.75 93 ASP A CA 1
ATOM 710 C C . ASP A 1 93 ? 1.890 2.551 -5.819 1.00 90.75 93 ASP A C 1
ATOM 712 O O . ASP A 1 93 ? 2.619 1.605 -6.139 1.00 90.75 93 ASP A O 1
ATOM 716 N N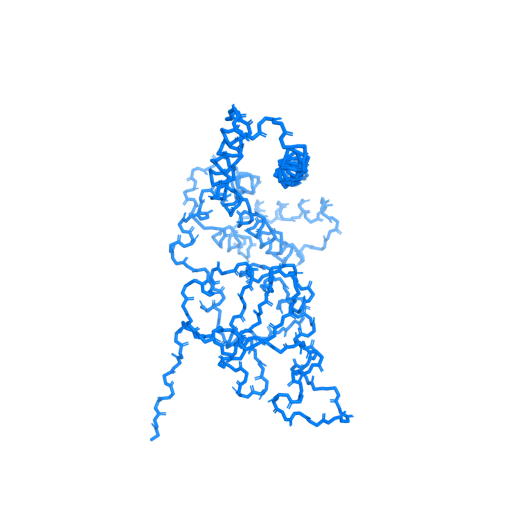 . VAL A 1 94 ? 1.995 3.750 -6.389 1.00 87.50 94 VAL A N 1
ATOM 717 C CA . VAL A 1 94 ? 2.895 4.033 -7.511 1.00 87.50 94 VAL A CA 1
ATOM 718 C C . VAL A 1 94 ? 4.353 3.688 -7.191 1.00 87.50 94 VAL A C 1
ATOM 720 O O . VAL A 1 94 ? 5.088 3.293 -8.095 1.00 87.50 94 VAL A O 1
ATOM 723 N N . TYR A 1 95 ? 4.790 3.812 -5.939 1.00 86.69 95 TYR A N 1
ATOM 724 C CA . TYR A 1 95 ? 6.184 3.585 -5.570 1.00 86.69 95 TYR A CA 1
ATOM 725 C C . TYR A 1 95 ? 6.506 2.092 -5.457 1.00 86.69 95 TYR A C 1
ATOM 727 O O . TYR A 1 95 ? 7.471 1.639 -6.074 1.00 86.69 95 TYR A O 1
ATOM 735 N N . SER A 1 96 ? 5.643 1.305 -4.809 1.00 88.38 96 SER A N 1
ATOM 736 C CA . SER A 1 96 ? 5.738 -0.163 -4.797 1.00 88.38 96 SER A CA 1
ATOM 737 C C . SER A 1 96 ? 5.711 -0.752 -6.211 1.00 88.38 96 SER A C 1
ATOM 739 O O . SER A 1 96 ? 6.493 -1.649 -6.539 1.00 88.38 96 SER A O 1
ATOM 741 N N . LEU A 1 97 ? 4.857 -0.213 -7.089 1.00 88.00 97 LEU A N 1
ATOM 742 C CA . LEU A 1 97 ? 4.801 -0.625 -8.495 1.00 88.00 97 LEU A CA 1
ATOM 743 C C . LEU A 1 97 ? 6.096 -0.298 -9.247 1.00 88.00 97 LEU A C 1
ATOM 745 O O . LEU A 1 97 ? 6.571 -1.123 -10.026 1.00 88.00 97 LEU A O 1
ATOM 749 N N . ARG A 1 98 ? 6.691 0.878 -9.008 1.00 85.31 98 ARG A N 1
ATOM 750 C CA . ARG A 1 98 ? 7.967 1.273 -9.627 1.00 85.31 98 ARG A CA 1
ATOM 751 C C . ARG A 1 98 ? 9.107 0.345 -9.223 1.00 85.31 98 ARG A C 1
ATOM 753 O O . ARG A 1 98 ? 9.828 -0.108 -10.112 1.00 85.31 98 ARG A O 1
ATOM 760 N N . ILE A 1 99 ? 9.228 0.020 -7.933 1.00 83.56 99 ILE A N 1
ATOM 761 C CA . ILE A 1 99 ? 10.229 -0.933 -7.427 1.00 83.56 99 ILE A CA 1
ATOM 762 C C . ILE A 1 99 ? 10.058 -2.286 -8.128 1.00 83.56 99 ILE A C 1
ATOM 764 O O . ILE A 1 99 ? 11.012 -2.821 -8.694 1.00 83.56 99 ILE A O 1
ATOM 768 N N . LEU A 1 100 ? 8.829 -2.812 -8.180 1.00 84.81 100 LEU A N 1
ATOM 769 C CA . LEU A 1 100 ? 8.558 -4.104 -8.810 1.00 84.81 100 LEU A CA 1
ATOM 770 C C . LEU A 1 100 ? 8.864 -4.097 -10.314 1.00 84.81 100 LEU A C 1
ATOM 772 O O . LEU A 1 100 ? 9.465 -5.041 -10.834 1.00 84.81 100 LEU A O 1
ATOM 776 N N . PHE A 1 101 ? 8.462 -3.049 -11.031 1.00 84.31 101 PHE A N 1
ATOM 777 C CA . PHE A 1 101 ? 8.712 -2.950 -12.466 1.00 84.31 101 PHE A CA 1
ATOM 778 C C . PHE A 1 101 ? 10.196 -2.842 -12.789 1.00 84.31 101 PHE A C 1
ATOM 780 O O . PHE A 1 101 ? 10.640 -3.505 -13.728 1.00 84.31 101 PHE A O 1
ATOM 787 N N . ARG A 1 102 ? 10.972 -2.096 -11.990 1.00 83.06 102 ARG A N 1
ATOM 788 C CA . ARG A 1 102 ? 12.436 -2.091 -12.100 1.00 83.06 102 ARG A CA 1
ATOM 789 C C . ARG A 1 102 ? 13.008 -3.485 -11.854 1.00 83.06 102 ARG A C 1
ATOM 791 O O . ARG A 1 102 ? 13.715 -3.998 -12.717 1.00 83.06 102 ARG A O 1
ATOM 798 N N . HIS A 1 103 ? 12.638 -4.123 -10.743 1.00 82.81 103 HIS A N 1
ATOM 799 C CA . HIS A 1 103 ? 13.163 -5.431 -10.346 1.00 82.81 103 HIS A CA 1
ATOM 800 C C . HIS A 1 103 ? 12.946 -6.520 -11.411 1.00 82.81 103 HIS A C 1
ATOM 802 O O . HIS A 1 103 ? 13.833 -7.327 -11.677 1.00 82.81 103 HIS A O 1
ATOM 808 N N . TYR A 1 104 ? 11.782 -6.529 -12.066 1.00 80.50 104 TYR A N 1
ATOM 809 C CA . TYR A 1 104 ? 11.461 -7.512 -13.106 1.00 80.50 104 TYR A CA 1
ATOM 810 C C . TYR A 1 104 ? 11.748 -7.043 -14.538 1.00 80.50 104 TYR A C 1
ATOM 812 O O . TYR A 1 104 ? 11.406 -7.763 -15.480 1.00 80.50 104 TYR A O 1
ATOM 820 N N . GLY A 1 105 ? 12.341 -5.859 -14.721 1.00 76.88 105 GLY A N 1
ATOM 821 C CA . GLY A 1 105 ? 12.615 -5.287 -16.041 1.00 76.88 105 GLY A CA 1
ATOM 822 C C . GLY A 1 105 ? 11.357 -5.105 -16.895 1.00 76.88 105 GLY A C 1
ATOM 823 O O . GLY A 1 105 ? 11.408 -5.270 -18.114 1.00 76.88 105 GLY A O 1
ATOM 824 N N . ILE A 1 106 ? 10.211 -4.829 -16.265 1.00 77.31 106 ILE A N 1
ATOM 825 C CA . ILE A 1 106 ? 8.936 -4.648 -16.963 1.00 77.31 106 ILE A CA 1
ATOM 826 C C . ILE A 1 106 ? 8.942 -3.247 -17.586 1.00 77.31 106 ILE A C 1
ATOM 828 O O . ILE A 1 106 ? 9.003 -2.258 -16.850 1.00 77.31 106 ILE A O 1
ATOM 832 N N . PRO A 1 107 ? 8.873 -3.128 -18.925 1.00 67.38 107 PRO A N 1
ATOM 833 C CA . PRO A 1 107 ? 8.831 -1.827 -19.569 1.00 67.38 107 PRO A CA 1
ATOM 834 C C . PRO A 1 107 ? 7.505 -1.146 -19.231 1.00 67.38 107 PRO A C 1
ATOM 836 O O . PRO A 1 107 ? 6.430 -1.696 -19.466 1.00 67.38 107 PRO A O 1
ATOM 839 N N . VAL A 1 108 ? 7.584 0.059 -18.679 1.00 65.25 108 VAL A N 1
ATOM 840 C CA . VAL A 1 108 ? 6.404 0.884 -18.425 1.00 65.25 108 VAL A CA 1
ATOM 841 C C . VAL A 1 108 ? 6.014 1.553 -19.733 1.00 65.25 108 VAL A C 1
ATOM 843 O O . VAL A 1 108 ? 6.845 2.221 -20.347 1.00 65.25 108 VAL A O 1
ATOM 846 N N . THR A 1 109 ? 4.765 1.363 -20.163 1.00 56.47 109 THR A N 1
ATOM 847 C CA . THR A 1 109 ? 4.254 1.906 -21.431 1.00 56.47 109 THR A CA 1
ATOM 848 C C . THR A 1 109 ? 4.387 3.430 -21.478 1.00 56.47 109 THR A C 1
ATOM 850 O O . THR A 1 109 ? 4.803 3.973 -22.499 1.00 56.47 109 THR A O 1
ATOM 853 N N . ASP A 1 110 ? 4.104 4.105 -20.356 1.00 57.06 110 ASP A N 1
ATOM 854 C CA . ASP A 1 110 ? 4.291 5.544 -20.188 1.00 57.06 110 ASP A CA 1
ATOM 855 C C . ASP A 1 110 ? 4.626 5.913 -18.722 1.00 57.06 110 ASP A C 1
ATOM 857 O O . ASP A 1 110 ? 3.849 5.695 -17.790 1.00 57.06 110 ASP A O 1
ATOM 861 N N . TYR A 1 111 ? 5.802 6.511 -18.498 1.00 56.06 111 TYR A N 1
ATOM 862 C CA . TYR A 1 111 ? 6.240 7.006 -17.182 1.00 56.06 111 TYR A CA 1
ATOM 863 C C . TYR A 1 111 ? 5.447 8.227 -16.685 1.00 56.06 111 TYR A C 1
ATOM 865 O O . TYR A 1 111 ? 5.696 8.711 -15.574 1.00 56.06 111 TYR A O 1
ATOM 873 N N . THR A 1 112 ? 4.551 8.793 -17.495 1.00 59.12 112 THR A N 1
ATOM 874 C CA . THR A 1 112 ? 3.582 9.794 -17.038 1.00 59.12 112 THR A CA 1
ATOM 875 C C . THR A 1 112 ? 2.434 9.158 -16.261 1.00 59.12 112 THR A C 1
ATOM 877 O O . THR A 1 112 ? 1.943 9.785 -15.324 1.00 59.12 112 THR A O 1
ATOM 880 N N . GLU A 1 113 ? 2.079 7.907 -16.564 1.00 62.53 113 GLU A N 1
ATOM 881 C CA . GLU A 1 113 ? 0.942 7.217 -15.952 1.00 62.53 113 GLU A CA 1
ATOM 882 C C . GLU A 1 113 ? 1.293 6.567 -14.602 1.00 62.53 113 GLU A C 1
ATOM 884 O O . GLU A 1 113 ? 0.456 6.525 -13.702 1.00 62.53 113 GLU A O 1
ATOM 889 N N . LEU A 1 114 ? 2.557 6.171 -14.388 1.00 73.00 114 LEU A N 1
ATOM 890 C CA . LEU A 1 114 ? 3.099 5.833 -13.057 1.00 73.00 114 LEU A CA 1
ATOM 891 C C . LEU A 1 114 ? 3.532 7.083 -12.287 1.00 73.00 114 LEU A C 1
ATOM 893 O O . LEU A 1 114 ? 4.665 7.212 -11.810 1.00 73.00 114 LEU A O 1
ATOM 897 N N . ARG A 1 115 ? 2.621 8.046 -12.190 1.00 76.69 115 ARG A N 1
ATOM 898 C CA . ARG A 1 115 ? 2.779 9.233 -11.357 1.00 76.69 115 ARG A CA 1
ATOM 899 C C . ARG A 1 115 ? 1.516 9.432 -10.561 1.00 76.69 115 ARG A C 1
ATOM 901 O O . ARG A 1 115 ? 0.416 9.280 -11.082 1.00 76.69 115 ARG A O 1
ATOM 908 N N . LEU A 1 116 ? 1.702 9.865 -9.330 1.00 81.25 116 LEU A N 1
ATOM 909 C CA . LEU A 1 116 ? 0.614 10.312 -8.486 1.00 81.25 116 LEU A CA 1
ATOM 910 C C . LEU A 1 116 ? -0.203 11.434 -9.135 1.00 81.25 116 LEU A C 1
ATOM 912 O O . LEU A 1 116 ? 0.332 12.250 -9.899 1.00 81.25 116 LEU A O 1
ATOM 916 N N . SER A 1 117 ? -1.486 11.464 -8.774 1.00 84.81 117 SER A N 1
ATOM 917 C CA . SER A 1 117 ? -2.180 12.684 -8.367 1.00 84.81 117 SER A CA 1
ATOM 918 C C . SER A 1 117 ? -1.403 13.995 -8.358 1.00 84.81 117 SER A C 1
ATOM 920 O O . SER A 1 117 ? -0.442 14.041 -7.602 1.00 84.81 117 SER A O 1
ATOM 922 N N . GLU A 1 118 ? -1.794 15.081 -9.037 1.00 82.56 118 GLU A N 1
ATOM 923 C CA . GLU A 1 118 ? -1.264 16.395 -8.602 1.00 82.56 118 GLU A CA 1
ATOM 924 C C . GLU A 1 118 ? -1.708 16.683 -7.162 1.00 82.56 118 GLU A C 1
ATOM 926 O O . GLU A 1 118 ? -0.874 16.966 -6.307 1.00 82.56 118 GLU A O 1
ATOM 931 N N . GLN A 1 119 ? -2.987 16.441 -6.856 1.00 84.69 119 GLN A N 1
ATOM 932 C CA . GLN A 1 119 ? -3.505 16.508 -5.490 1.00 84.69 119 GLN A CA 1
ATOM 933 C C . GLN A 1 119 ? -2.717 15.585 -4.547 1.00 84.69 119 GLN A C 1
ATOM 935 O O . GLN A 1 119 ? -2.289 15.995 -3.472 1.00 84.69 119 GLN A O 1
ATOM 940 N N . LYS A 1 120 ? -2.480 14.334 -4.955 1.00 83.25 120 LYS A N 1
ATOM 941 C CA . LYS A 1 120 ? -1.764 13.375 -4.109 1.00 83.25 120 LYS A CA 1
ATOM 942 C C . LYS A 1 120 ? -0.298 13.746 -3.875 1.00 83.25 120 LYS A C 1
ATOM 944 O O . LYS A 1 120 ? 0.223 13.494 -2.792 1.00 83.25 120 LYS A O 1
ATOM 949 N N . LYS A 1 121 ? 0.376 14.358 -4.853 1.00 81.06 121 LYS A N 1
ATOM 950 C CA . LYS A 1 121 ? 1.735 14.890 -4.666 1.00 81.06 121 LYS A CA 1
ATOM 951 C C . LYS A 1 121 ? 1.755 15.999 -3.628 1.00 81.06 121 LYS A C 1
ATOM 953 O O . LYS A 1 121 ? 2.626 15.983 -2.764 1.00 81.06 121 LYS A O 1
ATOM 958 N N . GLU A 1 122 ? 0.811 16.936 -3.698 1.00 80.06 122 GLU A N 1
ATOM 959 C CA . GLU A 1 122 ? 0.695 18.014 -2.712 1.00 80.06 122 GLU A CA 1
ATOM 960 C C . GLU A 1 122 ? 0.505 17.439 -1.303 1.00 80.06 122 GLU A C 1
ATOM 962 O O . GLU A 1 122 ? 1.238 17.810 -0.389 1.00 80.06 122 GLU A O 1
ATOM 967 N N . GLU A 1 123 ? -0.384 16.452 -1.151 1.00 81.50 123 GLU A N 1
ATOM 968 C CA . GLU A 1 123 ? -0.628 15.766 0.126 1.00 81.50 123 GLU A CA 1
ATOM 969 C C . GLU A 1 123 ? 0.622 15.069 0.691 1.00 81.50 123 GLU A C 1
ATOM 971 O O . GLU A 1 123 ? 0.822 15.050 1.905 1.00 81.50 123 GLU A O 1
ATOM 976 N N . LEU A 1 124 ? 1.470 14.491 -0.165 1.00 78.62 124 LEU A N 1
ATOM 977 C CA . LEU A 1 124 ? 2.689 13.802 0.268 1.00 78.62 124 LEU A CA 1
ATOM 978 C C . LEU A 1 124 ? 3.897 14.730 0.428 1.00 78.62 124 LEU A C 1
ATOM 980 O O . LEU A 1 124 ? 4.875 14.333 1.057 1.00 78.62 124 LEU A O 1
ATOM 984 N N . THR A 1 125 ? 3.844 15.959 -0.090 1.00 73.62 125 THR A N 1
ATOM 985 C CA . THR A 1 125 ? 4.994 16.879 -0.107 1.00 73.62 125 THR A CA 1
ATOM 986 C C . THR A 1 125 ? 5.537 17.150 1.299 1.00 73.62 125 THR A C 1
ATOM 988 O O . THR A 1 125 ? 6.750 17.248 1.480 1.00 73.62 125 THR A O 1
ATOM 991 N N . GLU A 1 126 ? 4.672 17.239 2.312 1.00 74.38 126 GLU A N 1
ATOM 992 C CA . GLU A 1 126 ? 5.099 17.444 3.703 1.00 74.38 126 GLU A CA 1
ATOM 993 C C . GLU A 1 126 ? 5.899 16.247 4.235 1.00 74.38 126 GLU A C 1
ATOM 995 O O . GLU A 1 126 ? 7.024 16.427 4.703 1.00 74.38 126 GLU A O 1
ATOM 1000 N N . TYR A 1 127 ? 5.389 15.026 4.046 1.00 73.94 127 TYR A N 1
ATOM 1001 C CA . TYR A 1 127 ? 6.078 13.786 4.420 1.00 73.94 127 TYR A CA 1
ATOM 1002 C C . TYR A 1 127 ? 7.413 13.617 3.671 1.00 73.94 127 TYR A C 1
ATOM 1004 O O . TYR A 1 127 ? 8.414 13.182 4.237 1.00 73.94 127 TYR A O 1
ATOM 1012 N N . MET A 1 128 ? 7.466 14.030 2.400 1.00 68.38 128 MET A N 1
ATOM 1013 C CA . MET A 1 128 ? 8.683 13.997 1.581 1.00 68.38 128 MET A CA 1
ATOM 1014 C C . MET A 1 128 ? 9.777 14.938 2.093 1.00 68.38 128 MET A C 1
ATOM 1016 O O . MET A 1 128 ? 10.966 14.608 2.032 1.00 68.38 128 MET A O 1
ATOM 1020 N N . ARG A 1 129 ? 9.404 16.129 2.570 1.00 68.44 129 ARG A N 1
ATOM 1021 C CA . ARG A 1 129 ? 10.359 17.130 3.068 1.00 68.44 129 ARG A CA 1
ATOM 1022 C C . ARG A 1 129 ? 11.082 16.670 4.327 1.00 68.44 129 ARG A C 1
ATOM 1024 O O . ARG A 1 129 ? 12.277 16.931 4.449 1.00 68.44 129 ARG A O 1
ATOM 1031 N N . GLU A 1 130 ? 10.394 15.980 5.234 1.00 67.81 130 GLU A N 1
ATOM 1032 C CA . GLU A 1 130 ? 11.008 15.453 6.461 1.00 67.81 130 GLU A CA 1
ATOM 1033 C C . GLU A 1 130 ? 12.165 14.487 6.166 1.00 67.81 130 GLU A C 1
ATOM 1035 O O . GLU A 1 130 ? 13.184 14.519 6.853 1.00 67.81 130 GLU A O 1
ATOM 1040 N N . PHE A 1 131 ? 12.056 13.708 5.090 1.00 66.00 131 PHE A N 1
ATOM 1041 C CA . PHE A 1 131 ? 13.051 12.707 4.699 1.00 66.00 131 PHE A CA 1
ATOM 1042 C C . PHE A 1 131 ? 14.161 13.204 3.789 1.00 66.00 131 PHE A C 1
ATOM 1044 O O . PHE A 1 131 ? 15.335 12.885 3.969 1.00 66.00 131 PHE A O 1
ATOM 1051 N N . THR A 1 132 ? 13.798 13.982 2.775 1.00 63.06 132 THR A N 1
ATOM 1052 C CA . THR A 1 132 ? 14.777 14.492 1.815 1.00 63.06 132 THR A CA 1
ATOM 1053 C C . THR A 1 132 ? 15.771 15.437 2.487 1.00 63.06 132 THR A C 1
ATOM 1055 O O . THR A 1 132 ? 16.935 15.492 2.090 1.00 63.06 132 THR A O 1
ATOM 1058 N N . ARG A 1 133 ? 15.346 16.150 3.539 1.00 66.06 133 ARG A N 1
ATOM 1059 C CA . ARG A 1 133 ? 16.157 17.150 4.239 1.00 66.06 133 ARG A CA 1
ATOM 1060 C C . ARG A 1 133 ? 17.448 16.578 4.856 1.00 66.06 133 ARG A C 1
ATOM 1062 O O . ARG A 1 133 ? 18.496 17.148 4.552 1.00 66.06 133 ARG A O 1
ATOM 1069 N N . PRO A 1 134 ? 17.443 15.488 5.651 1.00 67.12 134 PRO A N 1
ATOM 1070 C CA . PRO A 1 134 ? 18.668 14.818 6.100 1.00 67.12 134 PRO A CA 1
ATOM 1071 C C . PRO A 1 134 ? 19.633 14.469 4.962 1.00 67.12 134 PRO A C 1
ATOM 1073 O O . PRO A 1 134 ? 20.794 14.873 5.006 1.00 67.12 134 PRO A O 1
ATOM 1076 N N . LEU A 1 135 ? 19.140 13.822 3.900 1.00 63.47 135 LEU A N 1
ATOM 1077 C CA . LEU A 1 135 ? 19.963 13.407 2.757 1.00 63.47 135 LEU A CA 1
ATOM 1078 C C . LEU A 1 135 ? 20.586 14.605 2.032 1.00 63.47 135 LEU A C 1
ATOM 1080 O O . LEU A 1 135 ? 21.753 14.570 1.647 1.00 63.47 135 LEU A O 1
ATOM 1084 N N . ILE A 1 136 ? 19.831 15.6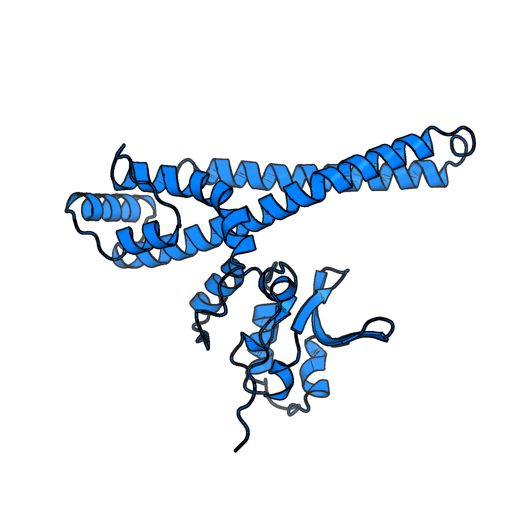93 1.876 1.00 61.12 136 ILE A N 1
ATOM 1085 C CA . ILE A 1 136 ? 20.302 16.950 1.288 1.00 61.12 136 ILE A CA 1
ATOM 1086 C C . ILE A 1 136 ? 21.399 17.584 2.148 1.00 61.12 136 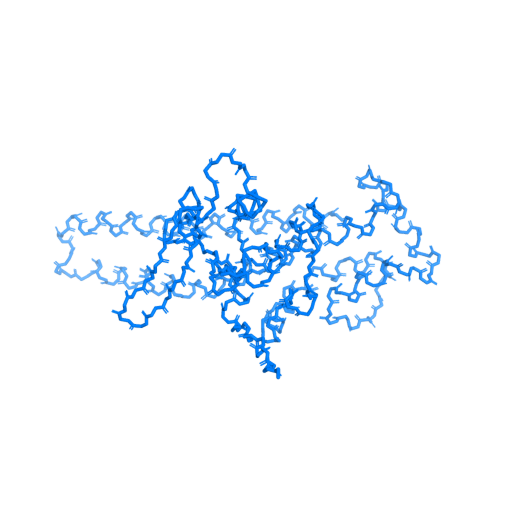ILE A C 1
ATOM 1088 O O . ILE A 1 136 ? 22.454 17.953 1.626 1.00 61.12 136 ILE A O 1
ATOM 1092 N N . VAL A 1 137 ? 21.170 17.705 3.460 1.00 64.12 137 VAL A N 1
ATOM 1093 C CA . VAL A 1 137 ? 22.138 18.289 4.401 1.00 64.12 137 VAL A CA 1
ATOM 1094 C C . VAL A 1 137 ? 23.413 17.449 4.425 1.00 64.12 137 VAL A C 1
ATOM 1096 O O . VAL A 1 137 ? 24.518 17.985 4.315 1.00 64.12 137 VAL A O 1
ATOM 1099 N N . GLN A 1 138 ? 23.282 16.125 4.468 1.00 60.59 138 GLN A N 1
ATOM 1100 C CA . GLN A 1 138 ? 24.410 15.203 4.421 1.00 60.59 138 GLN A CA 1
ATOM 1101 C C . GLN A 1 138 ? 25.136 15.271 3.074 1.00 60.59 138 GLN A C 1
ATOM 1103 O O . GLN A 1 138 ? 26.365 15.246 3.062 1.00 60.59 138 GLN A O 1
ATOM 1108 N N . ALA A 1 139 ? 24.435 15.457 1.949 1.00 58.62 139 ALA A N 1
ATOM 1109 C CA . ALA A 1 139 ? 25.013 15.537 0.605 1.00 58.62 139 ALA A CA 1
ATOM 1110 C C . ALA A 1 139 ? 25.671 16.894 0.278 1.00 58.62 139 ALA A C 1
ATOM 1112 O O . ALA A 1 139 ? 26.752 16.922 -0.311 1.00 58.62 139 ALA A O 1
ATOM 1113 N N . TYR A 1 140 ? 25.139 18.029 0.733 1.00 54.34 140 TYR A N 1
ATOM 1114 C CA . TYR A 1 140 ? 25.609 19.361 0.303 1.00 54.34 140 TYR A CA 1
ATOM 1115 C C . TYR A 1 140 ? 25.925 20.354 1.439 1.00 54.34 140 TYR A C 1
ATOM 1117 O O . TYR A 1 140 ? 26.589 21.356 1.177 1.00 54.34 140 TYR A O 1
ATOM 1125 N N . GLY A 1 141 ? 25.598 20.037 2.697 1.00 57.34 141 GLY A N 1
ATOM 1126 C CA . GLY A 1 141 ? 25.748 20.931 3.856 1.00 57.34 141 GLY A CA 1
ATOM 1127 C C . GLY A 1 141 ? 24.511 21.808 4.091 1.00 57.34 141 GLY A C 1
ATOM 1128 O O . GLY A 1 141 ? 23.551 21.740 3.327 1.00 57.34 141 GLY A O 1
ATOM 1129 N N . GLU A 1 142 ? 24.527 22.626 5.150 1.00 50.88 142 GLU A N 1
ATOM 1130 C CA . GLU A 1 142 ? 23.472 23.604 5.482 1.00 50.88 142 GLU A CA 1
ATOM 1131 C C . GLU A 1 142 ? 23.437 24.754 4.455 1.00 50.88 142 GLU A C 1
ATOM 1133 O O . GLU A 1 142 ? 23.876 25.872 4.710 1.00 50.88 142 GLU A O 1
ATOM 1138 N N . GLY A 1 143 ? 22.978 24.466 3.242 1.00 47.94 143 GLY A N 1
ATOM 1139 C CA . GLY A 1 143 ? 22.661 25.465 2.230 1.00 47.94 143 GLY A CA 1
ATOM 1140 C C . GLY A 1 143 ? 21.158 25.490 2.000 1.00 47.94 143 GLY A C 1
ATOM 1141 O O . GLY A 1 143 ? 20.574 24.447 1.713 1.00 47.94 143 GLY A O 1
ATOM 1142 N N . ASP A 1 144 ? 20.553 26.674 2.115 1.00 44.19 144 ASP A N 1
ATOM 1143 C CA . ASP A 1 144 ? 19.154 26.960 1.776 1.00 44.19 144 ASP A CA 1
ATOM 1144 C C . ASP A 1 144 ? 18.887 26.625 0.300 1.00 44.19 144 ASP A C 1
ATOM 1146 O O . ASP A 1 144 ? 18.999 27.459 -0.599 1.00 44.19 144 ASP A O 1
ATOM 1150 N N . MET A 1 145 ? 18.557 25.371 0.026 1.00 50.25 145 MET A N 1
ATOM 1151 C CA . MET A 1 145 ? 17.981 24.966 -1.243 1.00 50.25 145 MET A CA 1
ATOM 1152 C C . MET A 1 145 ? 16.550 24.517 -0.972 1.00 50.25 145 MET A C 1
ATOM 1154 O O . MET A 1 145 ? 16.294 23.542 -0.268 1.00 50.25 145 MET A O 1
ATOM 1158 N N . ALA A 1 146 ? 15.608 25.291 -1.507 1.00 45.66 146 ALA A N 1
ATOM 1159 C CA . ALA A 1 146 ? 14.180 25.029 -1.436 1.00 45.66 146 ALA A CA 1
ATOM 1160 C C . ALA A 1 146 ? 13.826 23.848 -2.353 1.00 45.66 146 ALA A C 1
ATOM 1162 O O . ALA A 1 146 ? 13.339 24.033 -3.466 1.00 45.66 146 ALA A O 1
ATOM 1163 N N . PHE A 1 147 ? 14.113 22.629 -1.905 1.00 52.94 147 PHE A N 1
ATOM 1164 C CA . PHE A 1 147 ? 13.739 21.420 -2.628 1.00 52.94 147 PHE A CA 1
ATOM 1165 C C . PHE A 1 147 ? 12.252 21.133 -2.440 1.00 52.94 147 PHE A C 1
ATOM 1167 O O . PHE A 1 147 ? 11.742 21.111 -1.317 1.00 52.94 147 PHE A O 1
ATOM 1174 N N . GLN A 1 148 ? 11.548 20.960 -3.558 1.00 49.50 148 GLN A N 1
ATOM 1175 C CA . GLN A 1 148 ? 10.108 20.705 -3.572 1.00 49.50 148 GLN A CA 1
ATOM 1176 C C . GLN A 1 148 ? 9.788 19.232 -3.863 1.00 49.50 148 GLN A C 1
ATOM 1178 O O . GLN A 1 148 ? 8.771 18.752 -3.374 1.00 49.50 148 GLN A O 1
ATOM 1183 N N . ASP A 1 149 ? 10.657 18.506 -4.583 1.00 53.66 149 ASP A N 1
ATOM 1184 C CA . ASP A 1 149 ? 10.437 17.109 -4.982 1.00 53.66 149 ASP A CA 1
ATOM 1185 C C . ASP A 1 149 ? 11.690 16.235 -4.738 1.00 53.66 149 ASP A C 1
ATOM 1187 O O . ASP A 1 149 ? 12.831 16.636 -4.975 1.00 53.66 149 ASP A O 1
ATOM 1191 N N . TYR A 1 150 ? 11.477 14.992 -4.304 1.00 56.41 150 TYR A N 1
ATOM 1192 C CA . TYR A 1 150 ? 12.497 13.946 -4.189 1.00 56.41 150 TYR A CA 1
ATOM 1193 C C . TYR A 1 150 ? 13.191 13.647 -5.531 1.00 56.41 150 TYR A C 1
ATOM 1195 O O . TYR A 1 150 ? 14.370 13.292 -5.561 1.00 56.41 150 TYR A O 1
ATOM 1203 N N . LYS A 1 151 ? 12.512 13.850 -6.667 1.00 58.72 151 LYS A N 1
ATOM 1204 C CA . LYS A 1 151 ? 13.149 13.730 -7.990 1.00 58.72 151 LYS A CA 1
ATOM 1205 C C . LYS A 1 151 ? 14.290 14.715 -8.196 1.00 58.72 151 LYS A C 1
ATOM 1207 O O . LYS A 1 151 ? 15.261 14.361 -8.866 1.00 58.72 151 LYS A O 1
ATOM 1212 N N . ASP A 1 152 ? 14.198 15.907 -7.614 1.00 59.62 152 ASP A N 1
ATOM 1213 C CA . ASP A 1 152 ? 15.291 16.873 -7.662 1.00 59.62 152 ASP A CA 1
ATOM 1214 C C . ASP A 1 152 ? 16.491 16.318 -6.894 1.00 59.62 152 ASP A C 1
ATOM 1216 O O . ASP A 1 152 ? 17.604 16.347 -7.406 1.00 59.62 152 ASP A O 1
ATOM 1220 N N . VAL A 1 153 ? 16.258 15.671 -5.747 1.00 59.25 153 VAL A N 1
ATOM 1221 C CA . VAL A 1 153 ? 17.294 14.973 -4.970 1.00 59.25 153 VAL A CA 1
ATOM 1222 C C . VAL A 1 153 ? 17.962 13.859 -5.784 1.00 59.25 153 VAL A C 1
ATOM 1224 O O . VAL A 1 153 ? 19.187 13.840 -5.892 1.00 59.25 153 VAL A O 1
ATOM 1227 N N . ILE A 1 154 ? 17.199 12.979 -6.444 1.00 60.34 154 ILE A N 1
ATOM 1228 C CA . ILE A 1 154 ? 17.779 11.928 -7.306 1.00 60.34 154 ILE A CA 1
ATOM 1229 C C . ILE A 1 154 ? 18.568 12.527 -8.478 1.00 60.34 154 ILE A C 1
ATOM 1231 O O . ILE A 1 154 ? 19.666 12.064 -8.798 1.00 60.34 154 ILE A O 1
ATOM 1235 N N . MET A 1 155 ? 18.024 13.548 -9.153 1.00 61.16 155 MET A N 1
ATOM 1236 C CA . MET A 1 155 ? 18.707 14.191 -10.281 1.00 61.16 155 MET A CA 1
ATOM 1237 C C . MET A 1 155 ? 20.046 14.805 -9.861 1.00 61.16 155 MET A C 1
ATOM 1239 O O . MET A 1 155 ? 21.004 14.748 -10.637 1.00 61.16 155 MET A O 1
ATOM 1243 N N . LEU A 1 156 ? 20.137 15.323 -8.633 1.00 58.12 156 LEU A N 1
ATOM 1244 C CA . LEU A 1 156 ? 21.381 15.838 -8.057 1.00 58.12 156 LEU A CA 1
ATOM 1245 C C . LEU A 1 156 ? 22.425 14.729 -7.859 1.00 58.12 156 LEU A C 1
ATOM 1247 O O . LEU A 1 156 ? 23.605 14.951 -8.129 1.00 58.12 156 LEU A O 1
ATOM 1251 N N . PHE A 1 157 ? 22.005 13.519 -7.479 1.00 55.41 157 PHE A N 1
ATOM 1252 C CA . PHE A 1 157 ? 22.903 12.367 -7.331 1.00 55.41 157 PHE A CA 1
ATOM 1253 C C . PHE A 1 157 ? 23.329 11.739 -8.665 1.00 55.41 157 PHE A C 1
ATOM 1255 O O . PHE A 1 157 ? 24.455 11.255 -8.786 1.00 55.41 157 PHE A O 1
ATOM 1262 N N . ARG A 1 158 ? 22.476 11.789 -9.697 1.00 61.22 158 ARG A N 1
ATOM 1263 C CA . ARG A 1 158 ? 22.781 11.255 -11.040 1.00 61.22 158 ARG A CA 1
ATOM 1264 C C . ARG A 1 158 ? 23.777 12.100 -11.838 1.00 61.22 158 ARG A C 1
ATOM 1266 O O . ARG A 1 158 ? 24.428 11.580 -12.743 1.00 61.22 158 ARG A O 1
ATOM 1273 N N . LYS A 1 159 ? 23.905 13.394 -11.533 1.00 57.84 159 LYS A N 1
ATOM 1274 C CA . LYS A 1 159 ? 24.880 14.303 -12.161 1.00 57.84 159 LYS A CA 1
ATOM 1275 C C . LYS A 1 159 ? 25.657 15.080 -11.092 1.00 57.84 159 LYS A C 1
ATOM 1277 O O . LYS A 1 159 ? 25.401 16.270 -10.908 1.00 57.84 159 LYS A O 1
ATOM 1282 N N . PRO A 1 160 ? 26.624 14.451 -10.402 1.00 54.38 160 PRO A N 1
ATOM 1283 C CA . PRO A 1 160 ? 27.402 15.138 -9.381 1.00 54.38 160 PRO A CA 1
ATOM 1284 C C . PRO A 1 160 ? 28.272 16.222 -10.038 1.00 54.38 160 PRO A C 1
ATOM 1286 O O . PRO A 1 160 ? 29.262 15.923 -10.700 1.00 54.38 160 PRO A O 1
ATOM 1289 N N . SER A 1 161 ? 27.897 17.492 -9.873 1.00 54.97 161 SER A N 1
ATOM 1290 C CA . SER A 1 161 ? 28.609 18.651 -10.437 1.00 54.97 161 SER A CA 1
ATOM 1291 C C . SER A 1 161 ? 29.797 19.124 -9.591 1.00 54.97 161 SER A C 1
ATOM 1293 O O . SER A 1 161 ? 30.477 20.072 -9.970 1.00 54.97 161 SER A O 1
ATOM 1295 N N . VAL A 1 162 ? 30.064 18.482 -8.449 1.00 58.75 162 VAL A N 1
ATOM 1296 C CA . VAL A 1 162 ? 31.042 18.953 -7.458 1.00 58.75 162 VAL A CA 1
ATOM 1297 C C . VAL A 1 162 ? 31.875 17.773 -6.963 1.00 58.75 162 VAL A C 1
ATOM 1299 O O . VAL A 1 162 ? 31.298 16.736 -6.623 1.00 58.75 162 VAL A O 1
ATOM 1302 N N . GLU A 1 163 ? 33.205 17.912 -6.849 1.00 62.12 163 GLU A N 1
ATOM 1303 C CA . GLU A 1 163 ? 34.071 16.855 -6.287 1.00 62.12 163 GLU A CA 1
ATOM 1304 C C . GLU A 1 163 ? 33.563 16.354 -4.919 1.00 62.12 163 GLU A C 1
ATOM 1306 O O . GLU A 1 163 ? 33.606 15.156 -4.639 1.00 62.12 163 GLU A O 1
ATOM 1311 N N . ARG A 1 164 ? 32.959 17.250 -4.124 1.00 62.56 164 ARG A N 1
ATOM 1312 C CA . ARG A 1 164 ? 32.324 16.953 -2.828 1.00 62.56 164 ARG A CA 1
ATOM 1313 C C . ARG A 1 164 ? 31.164 15.956 -2.914 1.00 62.56 164 ARG A C 1
ATOM 1315 O O . ARG A 1 164 ? 31.032 15.110 -2.036 1.00 62.56 164 ARG A O 1
ATOM 1322 N N . ALA A 1 165 ? 30.331 16.030 -3.955 1.00 65.25 165 ALA A N 1
ATOM 1323 C CA . ALA A 1 165 ? 29.229 15.084 -4.141 1.00 65.25 165 ALA A CA 1
ATOM 1324 C C . ALA A 1 165 ? 29.776 13.681 -4.442 1.00 65.25 165 ALA A C 1
ATOM 1326 O O . ALA A 1 165 ? 29.306 12.692 -3.889 1.00 65.25 165 ALA A O 1
ATOM 1327 N N . ARG A 1 166 ? 30.846 13.591 -5.245 1.00 69.44 166 ARG A N 1
ATOM 1328 C CA . ARG A 1 166 ? 31.508 12.318 -5.562 1.00 69.44 166 ARG A CA 1
ATOM 1329 C C . ARG A 1 166 ? 32.200 11.690 -4.349 1.00 69.44 166 ARG A C 1
ATOM 1331 O O . ARG A 1 166 ? 32.160 10.471 -4.204 1.00 69.44 166 ARG A O 1
ATOM 1338 N N . GLU A 1 167 ? 32.838 12.484 -3.492 1.00 72.94 167 GLU A N 1
ATOM 1339 C CA . GLU A 1 167 ? 33.422 11.992 -2.233 1.00 72.94 167 GLU A CA 1
ATOM 1340 C C . GLU A 1 167 ? 32.357 11.438 -1.285 1.00 72.94 167 GLU A C 1
ATOM 1342 O O . GLU A 1 167 ? 32.554 10.377 -0.696 1.00 72.94 167 GLU A O 1
ATOM 1347 N N . LYS A 1 168 ? 31.198 12.094 -1.203 1.00 70.38 168 LYS A N 1
ATOM 1348 C CA . LYS A 1 168 ? 30.078 11.630 -0.379 1.00 70.38 168 LYS A CA 1
ATOM 1349 C C . LYS A 1 168 ? 29.407 10.382 -0.935 1.00 70.38 168 LYS A C 1
ATOM 1351 O O . LYS A 1 168 ? 29.131 9.476 -0.161 1.00 70.38 168 LYS A O 1
ATOM 1356 N N . LEU A 1 169 ? 29.247 10.269 -2.256 1.00 70.44 169 LEU A N 1
ATOM 1357 C CA . LEU A 1 169 ? 28.774 9.024 -2.873 1.00 70.44 169 LEU A CA 1
ATOM 1358 C C . LEU A 1 169 ? 29.730 7.855 -2.595 1.00 70.4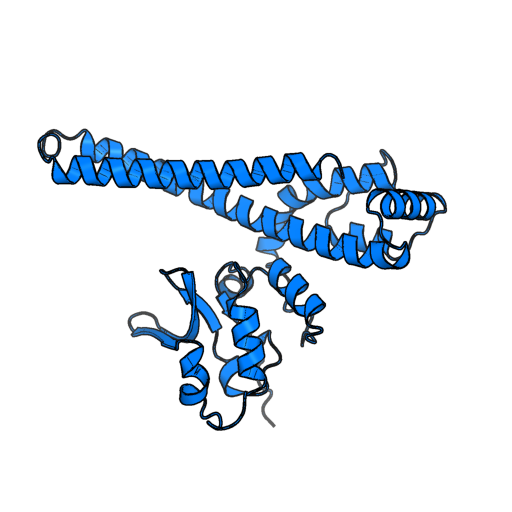4 169 LEU A C 1
ATOM 1360 O O . LEU A 1 169 ? 29.279 6.746 -2.346 1.00 70.44 169 LEU A O 1
ATOM 1364 N N . LYS A 1 170 ? 31.049 8.097 -2.569 1.00 75.88 170 LYS A N 1
ATOM 1365 C CA . LYS A 1 170 ? 32.036 7.079 -2.165 1.00 75.88 170 LYS A CA 1
ATOM 1366 C C . LYS A 1 170 ? 31.950 6.724 -0.681 1.00 75.88 170 LYS A C 1
ATOM 1368 O O . LYS A 1 170 ? 32.117 5.559 -0.338 1.00 75.88 170 LYS A O 1
ATOM 1373 N N . ALA A 1 171 ? 31.730 7.707 0.190 1.00 74.62 171 ALA A N 1
ATOM 1374 C CA . ALA A 1 171 ? 31.546 7.467 1.619 1.00 74.62 171 ALA A CA 1
ATOM 1375 C C . ALA A 1 171 ? 30.276 6.642 1.883 1.00 74.62 171 ALA A C 1
ATOM 1377 O O . ALA A 1 171 ? 30.341 5.656 2.609 1.00 74.62 171 ALA A O 1
ATOM 1378 N N . MET A 1 172 ? 29.173 6.987 1.214 1.00 71.56 172 MET A N 1
ATOM 1379 C CA . MET A 1 172 ? 27.904 6.263 1.262 1.00 71.56 172 MET A CA 1
ATOM 1380 C C . MET A 1 172 ? 28.040 4.841 0.707 1.00 71.56 172 MET A C 1
ATOM 1382 O O . MET A 1 172 ? 27.660 3.900 1.387 1.00 71.56 172 MET A O 1
ATOM 1386 N N . ALA A 1 173 ? 28.675 4.659 -0.457 1.00 77.75 173 ALA A N 1
ATOM 1387 C CA . ALA A 1 173 ? 28.975 3.333 -1.010 1.00 77.75 173 ALA A CA 1
ATOM 1388 C C . ALA A 1 173 ? 29.741 2.453 -0.008 1.00 77.75 173 ALA A C 1
ATOM 1390 O O . ALA A 1 173 ? 29.414 1.289 0.192 1.00 77.75 173 ALA A O 1
ATOM 1391 N N . LYS A 1 174 ? 30.734 3.034 0.679 1.00 79.56 174 LYS A N 1
ATOM 1392 C CA . LYS A 1 174 ? 31.524 2.338 1.699 1.00 79.56 174 LYS A CA 1
ATOM 1393 C C . LYS A 1 174 ? 30.709 1.992 2.951 1.00 79.56 174 LYS A C 1
ATOM 1395 O O . LYS A 1 174 ? 30.956 0.947 3.536 1.00 79.56 174 LYS A O 1
ATOM 1400 N N . GLN A 1 175 ? 29.797 2.864 3.377 1.00 73.06 175 GLN A N 1
ATOM 1401 C CA . GLN A 1 175 ? 28.924 2.634 4.535 1.00 73.06 175 GLN A CA 1
ATOM 1402 C C . GLN A 1 175 ? 27.853 1.577 4.241 1.00 73.06 175 GLN A C 1
ATOM 1404 O O . GLN A 1 175 ? 27.545 0.769 5.106 1.00 73.06 175 GLN A O 1
ATOM 1409 N N . LEU A 1 176 ? 27.319 1.579 3.020 1.00 73.12 176 LEU A N 1
ATOM 1410 C CA . LEU A 1 176 ? 26.310 0.632 2.545 1.00 73.12 176 LEU A CA 1
ATOM 1411 C C . LEU A 1 176 ? 26.909 -0.696 2.054 1.00 73.12 176 LEU A C 1
ATOM 1413 O O . LEU A 1 176 ? 26.158 -1.605 1.728 1.00 73.12 176 LEU A O 1
ATOM 1417 N N . GLU A 1 177 ? 28.240 -0.798 1.983 1.00 80.00 177 GLU A N 1
ATOM 1418 C CA . GLU A 1 177 ? 28.973 -1.953 1.445 1.00 80.00 177 GLU A CA 1
ATOM 1419 C C . GLU A 1 177 ? 28.564 -2.335 0.004 1.00 80.00 177 GLU A C 1
ATOM 1421 O O . GLU A 1 177 ? 28.554 -3.510 -0.359 1.00 80.00 177 GLU A O 1
ATOM 1426 N N . ILE A 1 178 ? 28.271 -1.334 -0.835 1.00 83.44 178 ILE A N 1
ATOM 1427 C CA . ILE A 1 178 ? 27.898 -1.498 -2.254 1.00 83.44 178 ILE A CA 1
ATOM 1428 C C . ILE A 1 178 ? 28.909 -0.836 -3.191 1.00 83.44 178 ILE A C 1
ATOM 1430 O O . ILE A 1 178 ? 29.703 0.022 -2.783 1.00 83.44 178 ILE A O 1
ATOM 1434 N N . ASP A 1 179 ? 28.859 -1.179 -4.478 1.00 82.06 179 ASP A N 1
ATOM 1435 C CA . ASP A 1 179 ? 29.684 -0.509 -5.474 1.00 82.06 179 ASP A CA 1
ATOM 1436 C C . ASP A 1 179 ? 29.204 0.927 -5.732 1.00 82.06 179 ASP A C 1
ATOM 1438 O O . ASP A 1 179 ? 28.014 1.240 -5.750 1.00 82.06 179 ASP A O 1
ATOM 1442 N N . LEU A 1 180 ? 30.143 1.835 -6.027 1.00 77.94 180 LEU A N 1
ATOM 1443 C CA . LEU A 1 180 ? 29.820 3.237 -6.341 1.00 77.94 180 LEU A CA 1
ATOM 1444 C C . LEU A 1 180 ? 28.844 3.368 -7.528 1.00 77.94 180 LEU A C 1
ATOM 1446 O O . LEU A 1 180 ? 28.104 4.347 -7.608 1.00 77.94 180 LEU A O 1
ATOM 1450 N N . SER A 1 181 ? 28.862 2.408 -8.457 1.00 80.00 181 SER A N 1
ATOM 1451 C CA . SER A 1 181 ? 27.935 2.347 -9.590 1.00 80.00 181 SER A CA 1
ATOM 1452 C C . SER A 1 181 ? 26.508 1.969 -9.199 1.00 80.00 181 SER A C 1
ATOM 1454 O O . SER A 1 181 ? 25.598 2.307 -9.946 1.00 80.00 181 SER A O 1
ATOM 1456 N N . GLU A 1 182 ? 26.311 1.306 -8.058 1.00 77.81 182 GLU A N 1
ATOM 1457 C CA . GLU A 1 182 ? 25.005 0.843 -7.566 1.00 77.81 182 GLU A CA 1
ATOM 1458 C C . GLU A 1 182 ? 24.304 1.893 -6.695 1.00 77.81 182 GLU A C 1
ATOM 1460 O O . GLU A 1 182 ? 23.090 1.851 -6.513 1.00 77.81 182 GLU A O 1
ATOM 1465 N N . VAL A 1 183 ? 25.048 2.887 -6.197 1.00 76.06 183 VAL A N 1
ATOM 1466 C CA . VAL A 1 183 ? 24.520 3.956 -5.334 1.00 76.06 183 VAL A CA 1
ATOM 1467 C C . VAL A 1 183 ? 23.310 4.692 -5.934 1.00 76.06 183 VAL A C 1
ATOM 1469 O O . VAL A 1 183 ? 22.360 4.937 -5.192 1.00 76.06 183 VAL A O 1
ATOM 1472 N N . PRO A 1 184 ? 23.275 5.063 -7.232 1.00 74.00 184 PRO A N 1
ATOM 1473 C CA . PRO A 1 184 ? 22.105 5.736 -7.794 1.00 74.00 184 PRO A CA 1
ATOM 1474 C C . PRO A 1 184 ? 20.840 4.875 -7.764 1.00 74.00 184 PRO A C 1
ATOM 1476 O O . PRO A 1 184 ? 19.773 5.399 -7.456 1.00 74.00 184 PRO A O 1
ATOM 1479 N N . ASP A 1 185 ? 20.959 3.581 -8.064 1.00 75.31 185 ASP A N 1
ATOM 1480 C CA . ASP A 1 185 ? 19.823 2.655 -8.073 1.00 75.31 185 ASP A CA 1
ATOM 1481 C C . ASP A 1 185 ? 19.353 2.374 -6.641 1.00 75.31 185 ASP A C 1
ATOM 1483 O O . ASP A 1 185 ? 18.156 2.441 -6.365 1.00 75.31 185 ASP A O 1
ATOM 1487 N N . PHE A 1 186 ? 20.294 2.205 -5.703 1.00 77.56 186 PHE A N 1
ATOM 1488 C CA . PHE A 1 186 ? 19.992 2.121 -4.275 1.00 77.56 186 PHE A CA 1
ATOM 1489 C C . PHE A 1 186 ? 19.215 3.346 -3.788 1.00 77.56 186 PHE A C 1
ATOM 1491 O O . PHE A 1 186 ? 18.186 3.202 -3.138 1.00 77.56 186 PHE A O 1
ATOM 1498 N N . LEU A 1 187 ? 19.676 4.558 -4.113 1.00 73.56 187 LEU A N 1
ATOM 1499 C CA . LEU A 1 187 ? 19.006 5.787 -3.690 1.00 73.56 187 LEU A CA 1
ATOM 1500 C C . LEU A 1 187 ? 17.585 5.875 -4.237 1.00 73.56 187 LEU A C 1
ATOM 1502 O O . LEU A 1 187 ? 16.706 6.350 -3.518 1.00 73.56 187 LEU A O 1
ATOM 1506 N N . GLU A 1 188 ? 17.363 5.427 -5.475 1.00 74.62 188 GLU A N 1
ATOM 1507 C CA . GLU A 1 188 ? 16.035 5.372 -6.080 1.00 74.62 188 GLU A CA 1
ATOM 1508 C C . GLU A 1 188 ? 15.105 4.353 -5.415 1.00 74.62 188 GLU A C 1
ATOM 1510 O O . GLU A 1 188 ? 13.942 4.674 -5.171 1.00 74.62 188 GLU A O 1
ATOM 1515 N N . ASP A 1 189 ? 15.586 3.142 -5.132 1.00 77.69 189 ASP A N 1
ATOM 1516 C CA . ASP A 1 189 ? 14.809 2.115 -4.429 1.00 77.69 189 ASP A CA 1
ATOM 1517 C C . ASP A 1 189 ? 14.522 2.531 -2.984 1.00 77.69 189 ASP A C 1
ATOM 1519 O O . ASP A 1 189 ? 13.397 2.384 -2.500 1.00 77.69 189 ASP A O 1
ATOM 1523 N N . TYR A 1 190 ? 15.516 3.116 -2.317 1.00 77.56 190 TYR A N 1
ATOM 1524 C CA . TYR A 1 190 ? 15.399 3.632 -0.961 1.00 77.56 190 TYR A CA 1
ATOM 1525 C C . TYR A 1 190 ? 14.343 4.731 -0.875 1.00 77.56 190 TYR A C 1
ATOM 1527 O O . TYR A 1 190 ? 13.446 4.672 -0.034 1.00 77.56 190 TYR A O 1
ATOM 1535 N N . GLY A 1 191 ? 14.384 5.714 -1.775 1.00 76.50 191 GLY A N 1
ATOM 1536 C CA . GLY A 1 191 ? 13.383 6.769 -1.737 1.00 76.50 191 GLY A CA 1
ATOM 1537 C C . GLY A 1 191 ? 12.014 6.335 -2.246 1.00 76.50 191 GLY A C 1
ATOM 1538 O O . GLY A 1 191 ? 11.025 6.773 -1.675 1.00 76.50 191 GLY A O 1
ATOM 1539 N N . ASP A 1 192 ? 11.902 5.427 -3.220 1.00 80.12 192 ASP A N 1
ATOM 1540 C CA . ASP A 1 192 ? 10.593 4.849 -3.558 1.00 80.12 192 ASP A CA 1
ATOM 1541 C C . ASP A 1 192 ? 10.011 4.058 -2.367 1.00 80.12 192 ASP A C 1
ATOM 1543 O O . ASP A 1 192 ? 8.821 4.175 -2.072 1.00 80.12 192 ASP A O 1
ATOM 1547 N N . THR A 1 193 ? 10.841 3.344 -1.601 1.00 83.44 193 THR A N 1
ATOM 1548 C CA . THR A 1 193 ? 10.411 2.664 -0.366 1.00 83.44 193 THR A CA 1
ATOM 1549 C C . THR A 1 193 ? 9.930 3.671 0.677 1.00 83.44 193 THR A C 1
ATOM 1551 O O . THR A 1 193 ? 8.826 3.532 1.207 1.00 83.44 193 THR A O 1
ATOM 1554 N N . PHE A 1 194 ? 10.705 4.728 0.929 1.00 81.12 194 PHE A N 1
ATOM 1555 C CA . PHE A 1 194 ? 10.324 5.790 1.859 1.00 81.12 194 PHE A CA 1
ATOM 1556 C C . PHE A 1 194 ? 8.998 6.456 1.464 1.00 81.12 194 PHE A C 1
ATOM 1558 O O . PHE A 1 194 ? 8.125 6.703 2.300 1.00 81.12 194 PHE A O 1
ATOM 1565 N N . LEU A 1 195 ? 8.820 6.734 0.173 1.00 82.81 195 LEU A N 1
ATOM 1566 C CA . LEU A 1 195 ? 7.609 7.356 -0.351 1.00 82.81 195 LEU A CA 1
ATOM 1567 C C . LEU A 1 195 ? 6.397 6.432 -0.243 1.00 82.81 195 LEU A C 1
ATOM 1569 O O . LEU A 1 195 ? 5.309 6.896 0.098 1.00 82.81 195 LEU A O 1
ATOM 1573 N N . SER A 1 196 ? 6.584 5.127 -0.452 1.00 87.69 196 SER A N 1
ATOM 1574 C CA . SER A 1 196 ? 5.557 4.127 -0.164 1.00 87.69 196 SER A CA 1
ATOM 1575 C C . SER A 1 196 ? 5.161 4.160 1.317 1.00 87.69 196 SER A C 1
ATOM 1577 O O . SER A 1 196 ? 3.975 4.215 1.636 1.00 87.69 196 SER A O 1
ATOM 1579 N N . VAL A 1 197 ? 6.127 4.190 2.244 1.00 87.44 197 VAL A N 1
ATOM 1580 C CA . VAL A 1 197 ? 5.850 4.280 3.692 1.00 87.44 197 VAL A CA 1
ATOM 1581 C C . VAL A 1 197 ? 5.117 5.578 4.045 1.00 87.44 197 VAL A C 1
ATOM 1583 O O . VAL A 1 197 ? 4.123 5.544 4.773 1.00 87.44 197 VAL A O 1
ATOM 1586 N N . SER A 1 198 ? 5.537 6.708 3.473 1.00 85.25 198 SER A N 1
ATOM 1587 C CA . SER A 1 198 ? 4.867 8.009 3.626 1.00 85.25 198 SER A CA 1
ATOM 1588 C C . SER A 1 198 ? 3.409 7.953 3.178 1.00 85.25 198 SER A C 1
ATOM 1590 O O . SER A 1 198 ? 2.527 8.498 3.842 1.00 85.25 198 SER A O 1
ATOM 1592 N N . TYR A 1 199 ? 3.138 7.227 2.093 1.00 88.38 199 TYR A N 1
ATOM 1593 C CA . TYR A 1 199 ? 1.784 6.965 1.624 1.00 88.38 199 TYR A CA 1
ATOM 1594 C C . TYR A 1 199 ? 0.949 6.258 2.701 1.00 88.38 199 TYR A C 1
ATOM 1596 O O . TYR A 1 199 ? -0.138 6.718 3.061 1.00 88.38 199 TYR A O 1
ATOM 1604 N N . PHE A 1 200 ? 1.454 5.154 3.258 1.00 90.31 200 PHE A N 1
ATOM 1605 C CA . PHE A 1 200 ? 0.759 4.425 4.321 1.00 90.31 200 PHE A CA 1
ATOM 1606 C C . PHE A 1 200 ? 0.549 5.277 5.578 1.00 90.31 200 PHE A C 1
ATOM 1608 O O . PHE A 1 200 ? -0.523 5.200 6.188 1.00 90.31 200 PHE A O 1
ATOM 1615 N N . ARG A 1 201 ? 1.532 6.106 5.952 1.00 90.00 201 ARG A N 1
ATOM 1616 C CA . ARG A 1 201 ? 1.424 7.036 7.085 1.00 90.00 201 ARG A CA 1
ATOM 1617 C C . ARG A 1 201 ? 0.289 8.026 6.862 1.00 90.00 201 ARG A C 1
ATOM 1619 O O . ARG A 1 201 ? -0.613 8.113 7.690 1.00 90.00 201 ARG A O 1
ATOM 1626 N N . GLN A 1 202 ? 0.252 8.659 5.696 1.00 89.00 202 GLN A N 1
ATOM 1627 C CA . GLN A 1 202 ? -0.816 9.580 5.334 1.00 89.00 202 GLN A CA 1
ATOM 1628 C C . GLN A 1 202 ? -2.201 8.906 5.354 1.00 89.00 202 GLN A C 1
ATOM 1630 O O . GLN A 1 202 ? -3.151 9.456 5.911 1.00 89.00 202 GLN A O 1
ATOM 1635 N N . CYS A 1 203 ? -2.343 7.696 4.798 1.00 89.44 203 CYS A N 1
ATOM 1636 C CA . CYS A 1 203 ? -3.605 6.949 4.873 1.00 89.44 203 CYS A CA 1
ATOM 1637 C C . CYS A 1 203 ? -4.010 6.632 6.321 1.00 89.44 203 CYS A C 1
ATOM 1639 O O . CYS A 1 203 ? -5.195 6.684 6.662 1.00 89.44 203 CYS A O 1
ATOM 1641 N N . THR A 1 204 ? -3.035 6.334 7.179 1.00 91.56 204 THR A N 1
ATOM 1642 C CA . THR A 1 204 ? -3.257 6.090 8.609 1.00 91.56 204 THR A CA 1
ATOM 1643 C C . THR A 1 204 ? -3.726 7.359 9.318 1.00 91.56 204 THR A C 1
ATOM 1645 O O . THR A 1 204 ? -4.689 7.323 10.085 1.00 91.56 204 THR A O 1
ATOM 1648 N N . ASP A 1 205 ? -3.117 8.502 9.021 1.00 90.94 205 ASP A N 1
ATOM 1649 C CA . ASP A 1 205 ? -3.506 9.785 9.603 1.00 90.94 205 ASP A CA 1
ATOM 1650 C C . ASP A 1 205 ? -4.894 10.233 9.135 1.00 90.94 205 ASP A C 1
ATOM 1652 O O . ASP A 1 205 ? -5.678 10.737 9.937 1.00 90.94 205 ASP A O 1
ATOM 1656 N N . GLN A 1 206 ? -5.259 9.954 7.881 1.00 90.81 206 GLN A N 1
ATOM 1657 C CA . GLN A 1 206 ? -6.601 10.220 7.356 1.00 90.81 206 GLN A CA 1
ATOM 1658 C C . GLN A 1 206 ? -7.688 9.356 8.012 1.00 90.81 206 GLN A C 1
ATOM 1660 O O . GLN A 1 206 ? -8.799 9.837 8.253 1.00 90.81 206 GLN A O 1
ATOM 1665 N N . ILE A 1 207 ? -7.406 8.081 8.310 1.00 92.38 207 ILE A N 1
ATOM 1666 C CA . ILE A 1 207 ? -8.401 7.184 8.922 1.00 92.38 207 ILE A CA 1
ATOM 1667 C C . ILE A 1 207 ? -8.489 7.351 10.446 1.00 92.38 207 ILE A C 1
ATOM 1669 O O . ILE A 1 207 ? -9.540 7.076 11.035 1.00 92.38 207 ILE A O 1
ATOM 1673 N N . ARG A 1 208 ? -7.430 7.854 11.095 1.00 94.12 208 ARG A N 1
ATOM 1674 C CA . ARG A 1 208 ? -7.329 8.011 12.557 1.00 94.12 208 ARG A CA 1
ATOM 1675 C C . ARG A 1 208 ? -8.511 8.775 13.188 1.00 94.12 208 ARG A C 1
ATOM 1677 O O . ARG A 1 208 ? -9.046 8.268 14.180 1.00 94.12 208 ARG A O 1
ATOM 1684 N N . PRO A 1 209 ? -8.999 9.917 12.653 1.00 96.31 209 PRO A N 1
ATOM 1685 C CA . PRO A 1 209 ? -10.179 10.595 13.198 1.00 96.31 209 PRO A CA 1
ATOM 1686 C C . PRO A 1 209 ? -11.444 9.734 13.130 1.00 96.31 209 PRO A C 1
ATOM 1688 O O . PRO A 1 209 ? -12.205 9.677 14.094 1.00 96.31 209 PRO A O 1
ATOM 1691 N N . THR A 1 210 ? -11.638 9.010 12.023 1.00 95.62 210 THR A N 1
ATOM 1692 C CA . THR A 1 210 ? -12.791 8.115 11.831 1.00 95.62 210 THR A CA 1
ATOM 1693 C C . THR A 1 210 ? -12.764 6.969 12.838 1.00 95.62 210 THR A C 1
ATOM 1695 O O . THR A 1 210 ? -13.780 6.666 13.460 1.00 95.62 210 THR A O 1
ATOM 1698 N N . VAL A 1 211 ? -11.592 6.365 13.051 1.00 95.25 211 VAL A N 1
ATOM 1699 C CA . VAL A 1 211 ? -11.396 5.324 14.070 1.00 95.25 211 VAL A CA 1
ATOM 1700 C C . VAL A 1 211 ? -11.664 5.873 15.470 1.00 95.25 211 VAL A C 1
ATOM 1702 O O . VAL A 1 211 ? -12.358 5.234 16.258 1.00 95.25 211 VAL A O 1
ATOM 1705 N N . THR A 1 212 ? -11.167 7.071 15.775 1.00 94.94 212 THR A N 1
ATOM 1706 C CA . THR A 1 212 ? -11.362 7.717 17.081 1.00 94.94 212 THR A CA 1
ATOM 1707 C C . THR A 1 212 ? -12.845 7.959 17.367 1.00 94.94 212 THR A C 1
ATOM 1709 O O . THR A 1 212 ? -13.335 7.583 18.433 1.00 94.94 212 THR A O 1
ATOM 1712 N N . GLU A 1 213 ? -13.584 8.516 16.405 1.00 96.50 213 GLU A N 1
ATOM 1713 C CA . GLU A 1 213 ? -15.022 8.759 16.561 1.00 96.50 213 GLU A CA 1
ATOM 1714 C C . GLU A 1 213 ? -15.824 7.450 16.623 1.00 96.50 213 GLU A C 1
ATOM 1716 O O . GLU A 1 213 ? -16.778 7.343 17.395 1.00 96.50 213 GLU A O 1
ATOM 1721 N N . PHE A 1 214 ? -15.411 6.421 15.875 1.00 95.50 214 PHE A N 1
ATOM 1722 C CA . PHE A 1 214 ? -15.998 5.084 15.956 1.00 95.50 214 PHE A CA 1
ATOM 1723 C C . PHE A 1 214 ? -15.848 4.475 17.358 1.00 95.50 214 PHE A C 1
ATOM 1725 O O . PHE A 1 214 ? -16.836 4.020 17.939 1.00 95.50 214 PHE A O 1
ATOM 1732 N N . LEU A 1 215 ? -14.641 4.505 17.933 1.00 94.56 215 LEU A N 1
ATOM 1733 C CA . LEU A 1 215 ? -14.385 3.994 19.284 1.00 94.56 215 LEU A CA 1
ATOM 1734 C C . LEU A 1 215 ? -15.176 4.775 20.342 1.00 94.56 215 LEU A C 1
ATOM 1736 O O . LEU A 1 215 ? -15.775 4.173 21.234 1.00 94.56 215 LEU A O 1
ATOM 1740 N N . LYS A 1 216 ? -15.245 6.104 20.213 1.00 94.75 216 LYS A N 1
ATOM 1741 C CA . LYS A 1 216 ? -16.056 6.957 21.089 1.00 94.75 216 LYS A CA 1
ATOM 1742 C C . LYS A 1 216 ? -17.544 6.607 21.002 1.00 94.75 216 LYS A C 1
ATOM 1744 O O . LYS A 1 216 ? -18.178 6.372 22.028 1.00 94.75 216 LYS A O 1
ATOM 1749 N N . SER A 1 217 ? -18.075 6.479 19.787 1.00 93.94 217 SER A N 1
ATOM 1750 C CA . SER A 1 217 ? -19.469 6.087 19.547 1.00 93.94 217 SER A CA 1
ATOM 1751 C C . SER A 1 217 ? -19.790 4.711 20.139 1.00 93.94 217 SER A C 1
ATOM 1753 O O . SER A 1 217 ? -20.865 4.512 20.707 1.00 93.94 217 SER A O 1
ATOM 1755 N N . MET A 1 218 ? -18.858 3.753 20.059 1.00 90.88 218 MET A N 1
ATOM 1756 C CA . MET A 1 218 ? -19.011 2.462 20.734 1.00 90.88 218 MET A CA 1
ATOM 1757 C C . MET A 1 218 ? -19.064 2.617 22.257 1.00 90.88 218 MET A C 1
ATOM 1759 O O . MET A 1 218 ? -19.934 2.019 22.893 1.00 90.88 218 MET A O 1
ATOM 1763 N N . GLY A 1 219 ? -18.191 3.441 22.840 1.00 89.69 219 GLY A N 1
ATOM 1764 C CA . GLY A 1 219 ? -18.226 3.775 24.266 1.00 89.69 219 GLY A CA 1
ATOM 1765 C C . GLY A 1 219 ? -19.581 4.339 24.704 1.00 89.69 219 GLY A C 1
ATOM 1766 O O . GLY A 1 219 ? -20.167 3.865 25.681 1.00 89.69 219 GLY A O 1
ATOM 1767 N N . ASP A 1 220 ? -20.140 5.267 23.927 1.00 90.62 220 ASP A N 1
ATOM 1768 C CA . ASP A 1 220 ? -21.448 5.871 24.196 1.00 90.62 220 ASP A CA 1
ATOM 1769 C C . ASP A 1 220 ? -22.589 4.845 24.142 1.00 90.62 220 ASP A C 1
ATOM 1771 O O . ASP A 1 220 ? -23.485 4.858 24.990 1.00 90.62 220 ASP A O 1
ATOM 1775 N N . ILE A 1 221 ? -22.565 3.921 23.172 1.00 87.69 221 ILE A N 1
ATOM 1776 C CA . ILE A 1 221 ? -23.546 2.828 23.073 1.00 87.69 221 ILE A CA 1
ATOM 1777 C C . ILE A 1 221 ? -23.463 1.934 24.311 1.00 87.69 221 ILE A C 1
ATOM 1779 O O . ILE A 1 221 ? -24.487 1.671 24.945 1.00 87.69 221 ILE A O 1
ATOM 1783 N N . ARG A 1 222 ? -22.255 1.517 24.699 1.00 87.50 222 ARG A N 1
ATOM 1784 C CA . ARG A 1 222 ? -22.032 0.668 25.879 1.00 87.50 222 ARG A CA 1
ATOM 1785 C C . ARG A 1 222 ? -22.471 1.341 27.178 1.00 87.50 222 ARG A C 1
ATOM 1787 O O . ARG A 1 222 ? -22.933 0.661 28.094 1.00 87.50 222 ARG A O 1
ATOM 1794 N N . GLY A 1 223 ? -22.348 2.667 27.257 1.00 85.75 223 GLY A N 1
ATOM 1795 C CA . GLY A 1 223 ? -22.738 3.469 28.414 1.00 85.75 223 GLY A CA 1
ATOM 1796 C C . GLY A 1 223 ? -24.252 3.583 28.626 1.00 85.75 223 GLY A C 1
ATOM 1797 O O . GLY A 1 223 ? -24.691 3.898 29.739 1.00 85.75 223 GLY A O 1
ATOM 1798 N N . LYS A 1 224 ? -25.076 3.300 27.606 1.00 90.19 224 LYS A N 1
ATOM 1799 C CA . LYS A 1 224 ? -26.541 3.403 27.704 1.00 90.19 224 LYS A CA 1
ATOM 1800 C C . LYS A 1 224 ? -27.128 2.270 28.539 1.00 90.19 224 LYS A C 1
ATOM 1802 O O . LYS A 1 224 ? -26.840 1.097 28.328 1.00 90.19 224 LYS A O 1
ATOM 1807 N N . ARG A 1 225 ? -28.049 2.622 29.444 1.00 82.25 225 ARG A N 1
ATOM 1808 C CA . ARG A 1 225 ? -28.688 1.694 30.399 1.00 82.25 225 ARG A CA 1
ATOM 1809 C C . ARG A 1 225 ? -29.297 0.451 29.736 1.00 82.25 225 ARG A C 1
ATOM 1811 O O . ARG A 1 225 ? -29.182 -0.627 30.295 1.00 82.25 225 ARG A O 1
ATOM 1818 N N . GLN A 1 226 ? -29.872 0.595 28.542 1.00 83.38 226 GLN A N 1
ATOM 1819 C CA . GLN A 1 226 ? -30.485 -0.501 27.777 1.00 83.38 226 GLN A CA 1
ATOM 1820 C C . GLN A 1 226 ? -29.497 -1.577 27.290 1.00 83.38 226 GLN A C 1
ATOM 1822 O O . GLN A 1 226 ? -29.914 -2.680 26.967 1.00 83.38 226 GLN A O 1
ATOM 1827 N N . PHE A 1 227 ? -28.202 -1.256 27.230 1.00 86.12 227 PHE A N 1
ATOM 1828 C CA . PHE A 1 227 ? -27.149 -2.123 26.695 1.00 86.12 227 PHE A CA 1
ATOM 1829 C C . PHE A 1 227 ? -26.135 -2.563 27.759 1.00 86.12 227 PHE A C 1
ATOM 1831 O O . PHE A 1 227 ? -25.229 -3.341 27.464 1.00 86.12 227 PHE A O 1
ATOM 1838 N N . LYS A 1 228 ? -26.272 -2.081 29.002 1.00 81.50 228 LYS A N 1
ATOM 1839 C CA . LYS A 1 228 ? -25.364 -2.434 30.103 1.00 81.50 228 LYS A CA 1
ATOM 1840 C C . LYS A 1 228 ? -25.456 -3.906 30.496 1.00 81.50 228 LYS A C 1
ATOM 1842 O O . LYS A 1 228 ? -24.438 -4.497 30.838 1.00 81.50 228 LYS A O 1
ATOM 1847 N N . ASP A 1 229 ? -26.648 -4.489 30.397 1.00 87.06 229 ASP A N 1
ATOM 1848 C CA . ASP A 1 229 ? -26.896 -5.875 30.806 1.00 87.06 229 ASP A CA 1
ATOM 1849 C C . ASP A 1 229 ? -26.708 -6.885 29.655 1.00 87.06 229 ASP A C 1
ATOM 1851 O O . ASP A 1 229 ? -26.693 -8.098 29.882 1.00 87.06 229 ASP A O 1
ATOM 1855 N N . ASP A 1 230 ? -26.509 -6.410 28.417 1.00 91.62 230 ASP A N 1
ATOM 1856 C CA . ASP A 1 230 ? -26.243 -7.267 27.258 1.00 91.62 230 ASP A CA 1
ATOM 1857 C C . ASP A 1 230 ? -24.766 -7.686 27.212 1.00 91.62 230 ASP A C 1
ATOM 1859 O O . ASP A 1 230 ? -23.911 -7.043 26.599 1.00 91.62 230 ASP A O 1
ATOM 1863 N N . LYS A 1 231 ? -24.462 -8.816 27.857 1.00 90.25 231 LYS A N 1
ATOM 1864 C CA . LYS A 1 231 ? -23.107 -9.389 27.894 1.00 90.25 231 LYS A CA 1
ATOM 1865 C C . LYS A 1 231 ? -22.545 -9.714 26.508 1.00 90.25 231 LYS A C 1
ATOM 1867 O O . LYS A 1 231 ? -21.331 -9.655 26.325 1.00 90.25 231 LYS A O 1
ATOM 1872 N N . THR A 1 232 ? -23.390 -10.074 25.543 1.00 92.12 232 THR A N 1
ATOM 1873 C CA . THR A 1 232 ? -22.939 -10.425 24.188 1.00 92.12 232 THR A CA 1
ATOM 1874 C C . THR A 1 232 ? -22.424 -9.183 23.478 1.00 92.12 232 THR A C 1
ATOM 1876 O O . THR A 1 232 ? -21.317 -9.199 22.937 1.00 92.12 232 THR A O 1
ATOM 1879 N N . LEU A 1 233 ? -23.190 -8.093 23.545 1.00 90.12 233 LEU A N 1
ATOM 1880 C CA . LEU A 1 233 ? -22.807 -6.805 22.983 1.00 90.12 233 LEU A CA 1
ATOM 1881 C C . LEU A 1 233 ? -21.546 -6.246 23.652 1.00 90.12 233 LEU A C 1
ATOM 1883 O O . LEU A 1 233 ? -20.635 -5.820 22.947 1.00 90.12 233 LEU A O 1
ATOM 1887 N N . GLN A 1 234 ? -21.463 -6.285 24.987 1.00 90.06 234 GLN A N 1
ATOM 1888 C CA . GLN A 1 234 ? -20.290 -5.788 25.718 1.00 90.06 234 GLN A CA 1
ATOM 1889 C C . GLN A 1 234 ? -19.016 -6.537 25.307 1.00 90.06 234 GLN A C 1
ATOM 1891 O O . GLN A 1 234 ? -18.039 -5.911 24.907 1.00 90.06 234 GLN A O 1
ATOM 1896 N N . ASN A 1 235 ? -19.061 -7.874 25.286 1.00 92.62 235 ASN A N 1
ATOM 1897 C CA . ASN A 1 235 ? -17.920 -8.696 24.882 1.00 92.62 235 ASN A CA 1
ATOM 1898 C C . ASN A 1 235 ? -17.508 -8.462 23.421 1.00 92.62 235 ASN A C 1
ATOM 1900 O O . ASN A 1 235 ? -16.320 -8.495 23.099 1.00 92.62 235 ASN A O 1
ATOM 1904 N N . ALA A 1 236 ? -18.473 -8.272 22.517 1.00 92.44 236 ALA A N 1
ATOM 1905 C CA . ALA A 1 236 ? -18.184 -7.968 21.120 1.00 92.44 236 ALA A CA 1
ATOM 1906 C C . ALA A 1 236 ? -17.527 -6.588 20.978 1.00 92.44 236 ALA A C 1
ATOM 1908 O O . ALA A 1 236 ? -16.514 -6.466 20.291 1.00 92.44 236 ALA A O 1
ATOM 1909 N N . ALA A 1 237 ? -18.055 -5.575 21.669 1.00 91.56 237 ALA A N 1
ATOM 1910 C CA . ALA A 1 237 ? -17.510 -4.225 21.646 1.00 91.56 237 ALA A CA 1
ATOM 1911 C C . ALA A 1 237 ? -16.091 -4.168 22.234 1.00 91.56 237 ALA A C 1
ATOM 1913 O O . ALA A 1 237 ? -15.220 -3.561 21.620 1.00 91.56 237 ALA A O 1
ATOM 1914 N N . ASP A 1 238 ? -15.824 -4.873 23.340 1.00 91.88 238 ASP A N 1
ATOM 1915 C CA . ASP A 1 238 ? -14.478 -4.989 23.922 1.00 91.88 238 ASP A CA 1
ATOM 1916 C C . ASP A 1 238 ? -13.481 -5.619 22.946 1.00 91.88 238 ASP A C 1
ATOM 1918 O O . ASP A 1 238 ? -12.363 -5.133 22.782 1.00 91.88 238 ASP A O 1
ATOM 1922 N N . LYS A 1 239 ? -13.885 -6.691 22.252 1.00 95.06 239 LYS A N 1
ATOM 1923 C CA . LYS A 1 239 ? -13.031 -7.344 21.251 1.00 95.06 239 LYS A CA 1
ATOM 1924 C C . LYS A 1 239 ? -12.733 -6.425 20.074 1.00 95.06 239 LYS A C 1
ATOM 1926 O O . LYS A 1 239 ? -11.587 -6.379 19.630 1.00 95.06 239 LYS A O 1
ATOM 1931 N N . ILE A 1 240 ? -13.743 -5.720 19.564 1.00 94.88 240 ILE A N 1
ATOM 1932 C CA . ILE A 1 240 ? -13.576 -4.788 18.445 1.00 94.88 240 ILE A CA 1
ATOM 1933 C C . ILE A 1 240 ? -12.666 -3.635 18.869 1.00 94.88 240 ILE A C 1
ATOM 1935 O O . ILE A 1 240 ? -11.684 -3.371 18.184 1.00 94.88 240 ILE A O 1
ATOM 1939 N N . GLU A 1 241 ? -12.939 -2.999 20.009 1.00 94.75 241 GLU A N 1
ATOM 1940 C CA . GLU A 1 241 ? -12.134 -1.892 20.528 1.00 94.75 241 GLU A CA 1
ATOM 1941 C C . GLU A 1 241 ? -10.673 -2.305 20.732 1.00 94.75 241 GLU A C 1
ATOM 1943 O O . GLU A 1 241 ? -9.772 -1.638 20.225 1.00 94.75 241 GLU A O 1
ATOM 1948 N N . LEU A 1 242 ? -10.430 -3.436 21.401 1.00 95.38 242 LEU A N 1
ATOM 1949 C CA . LEU A 1 242 ? -9.080 -3.944 21.630 1.00 95.38 242 LEU A CA 1
ATOM 1950 C C . LEU A 1 242 ? -8.351 -4.244 20.316 1.00 95.38 242 LEU A C 1
ATOM 1952 O O . LEU A 1 242 ? -7.171 -3.932 20.186 1.00 95.38 242 LEU A O 1
ATOM 1956 N N . THR A 1 243 ? -9.038 -4.857 19.350 1.00 96.44 243 THR A N 1
ATOM 1957 C CA . THR A 1 243 ? -8.439 -5.213 18.056 1.00 96.44 243 THR A CA 1
ATOM 1958 C C . THR A 1 243 ? -8.081 -3.961 17.265 1.00 96.44 243 THR A C 1
ATOM 1960 O O . THR A 1 243 ? -6.965 -3.854 16.769 1.00 96.44 243 THR A O 1
ATOM 1963 N N . VAL A 1 244 ? -8.998 -2.995 17.183 1.00 95.38 244 VAL A N 1
ATOM 1964 C CA . VAL A 1 244 ? -8.782 -1.745 16.447 1.00 95.38 244 VAL A CA 1
ATOM 1965 C C . VAL A 1 244 ? -7.653 -0.927 17.073 1.00 95.38 244 VAL A C 1
ATOM 1967 O O . VAL A 1 244 ? -6.781 -0.469 16.341 1.00 95.38 244 VAL A O 1
ATOM 1970 N N . ARG A 1 245 ? -7.611 -0.794 18.408 1.00 94.38 245 ARG A N 1
ATOM 1971 C CA . ARG A 1 245 ? -6.511 -0.104 19.106 1.00 94.38 245 ARG A CA 1
ATOM 1972 C C . ARG A 1 245 ? -5.168 -0.770 18.831 1.00 94.38 245 ARG A C 1
ATOM 1974 O O . ARG A 1 245 ? -4.274 -0.115 18.321 1.00 94.38 245 ARG A O 1
ATOM 1981 N N . LYS A 1 246 ? -5.074 -2.090 19.035 1.00 96.38 246 LYS A N 1
ATOM 1982 C CA . LYS A 1 246 ? -3.844 -2.848 18.759 1.00 96.38 246 LYS A CA 1
ATOM 1983 C C . LYS A 1 246 ? -3.368 -2.708 17.319 1.00 96.38 246 LYS A C 1
ATOM 1985 O O . LYS A 1 246 ? -2.167 -2.681 17.091 1.00 96.38 246 LYS A O 1
ATOM 1990 N N . LEU A 1 247 ? -4.285 -2.661 16.352 1.00 94.69 247 LEU A N 1
ATOM 1991 C CA . LEU A 1 247 ? -3.923 -2.450 14.952 1.00 94.69 247 LEU A CA 1
ATOM 1992 C C . LEU A 1 247 ? -3.385 -1.034 14.718 1.00 94.69 247 LEU A C 1
ATOM 1994 O O . LEU A 1 247 ? -2.367 -0.901 14.051 1.00 94.69 247 LEU A O 1
ATOM 1998 N N . MET A 1 248 ? -4.024 -0.001 15.274 1.00 94.12 248 MET A N 1
ATOM 1999 C CA . MET A 1 248 ? -3.542 1.382 15.160 1.00 94.12 248 MET A CA 1
ATOM 2000 C C . MET A 1 248 ? -2.178 1.576 15.827 1.00 94.12 248 MET A C 1
ATOM 2002 O O . MET A 1 248 ? -1.303 2.206 15.233 1.00 94.12 248 MET A O 1
ATOM 2006 N N . ASP A 1 249 ? -1.992 1.004 17.017 1.00 94.25 249 ASP A N 1
ATOM 2007 C CA . ASP A 1 249 ? -0.726 1.041 17.751 1.00 94.25 249 ASP A CA 1
ATOM 2008 C C . ASP A 1 249 ? 0.354 0.318 16.936 1.00 94.25 249 ASP A C 1
ATOM 2010 O O . ASP A 1 249 ? 1.335 0.928 16.538 1.00 94.25 249 ASP A O 1
ATOM 2014 N N . ALA A 1 250 ? 0.104 -0.927 16.515 1.00 95.75 250 ALA A N 1
ATOM 2015 C CA . ALA A 1 250 ? 1.074 -1.708 15.748 1.00 95.75 250 ALA A CA 1
ATOM 2016 C C . ALA A 1 250 ? 1.414 -1.118 14.367 1.00 95.75 250 ALA A C 1
ATOM 2018 O O . ALA A 1 250 ? 2.450 -1.454 13.795 1.00 95.75 250 ALA A O 1
ATOM 2019 N N . VAL A 1 251 ? 0.529 -0.322 13.762 1.00 93.38 251 VAL A N 1
ATOM 2020 C CA . VAL A 1 251 ? 0.842 0.419 12.530 1.00 93.38 251 VAL A CA 1
ATOM 2021 C C . VAL A 1 251 ? 1.703 1.640 12.850 1.00 93.38 251 VAL A C 1
ATOM 2023 O O . VAL A 1 251 ? 2.676 1.887 12.144 1.00 93.38 251 VAL A O 1
ATOM 2026 N N . THR A 1 252 ? 1.386 2.366 13.923 1.00 91.38 252 THR A N 1
ATOM 2027 C CA . THR A 1 252 ? 2.160 3.537 14.361 1.00 91.38 252 THR A CA 1
ATOM 2028 C C . THR A 1 252 ? 3.572 3.135 14.789 1.00 91.38 252 THR A C 1
ATOM 2030 O O . THR A 1 252 ? 4.531 3.718 14.297 1.00 91.38 252 THR A O 1
ATOM 2033 N N . ASP A 1 253 ? 3.708 2.072 15.583 1.00 93.06 253 ASP A N 1
ATOM 2034 C CA . ASP A 1 253 ? 4.996 1.543 16.047 1.00 93.06 253 ASP A CA 1
ATOM 2035 C C . ASP A 1 253 ? 5.923 1.197 14.871 1.00 93.06 253 ASP A C 1
ATOM 2037 O O . ASP A 1 253 ? 7.104 1.520 14.893 1.00 93.06 253 ASP A O 1
ATOM 2041 N N . ARG A 1 254 ? 5.385 0.602 13.795 1.00 91.81 254 ARG A N 1
ATOM 2042 C CA . ARG A 1 254 ? 6.167 0.284 12.586 1.00 91.81 254 ARG A CA 1
ATOM 2043 C C . ARG A 1 254 ? 6.679 1.527 11.868 1.00 91.81 254 ARG A C 1
ATOM 2045 O O . ARG A 1 254 ? 7.753 1.491 11.276 1.00 91.81 254 ARG A O 1
ATOM 2052 N N . PHE A 1 255 ? 5.909 2.613 11.879 1.00 89.75 255 PHE A N 1
ATOM 2053 C CA . PHE A 1 255 ? 6.363 3.879 11.315 1.00 89.75 255 PHE A CA 1
ATOM 2054 C C . PHE A 1 255 ? 7.466 4.510 12.164 1.00 89.75 255 PHE A C 1
ATOM 2056 O O . PHE A 1 255 ? 8.385 5.096 11.602 1.00 89.75 255 PHE A O 1
ATOM 2063 N N . GLU A 1 256 ? 7.382 4.388 13.487 1.00 87.44 256 GLU A N 1
ATOM 2064 C CA . GLU A 1 256 ? 8.412 4.882 14.404 1.00 87.44 256 GLU A CA 1
ATOM 2065 C C . GLU A 1 256 ? 9.701 4.058 14.314 1.00 87.44 256 GLU A C 1
ATOM 2067 O O . GLU A 1 256 ? 10.787 4.632 14.290 1.00 87.44 256 GLU A O 1
ATOM 2072 N N . GLU A 1 257 ? 9.585 2.732 14.211 1.00 88.56 257 GLU A N 1
ATOM 2073 C CA . GLU A 1 257 ? 10.706 1.810 13.994 1.00 88.56 257 GLU A CA 1
ATOM 2074 C C . GLU A 1 257 ? 11.418 2.123 12.675 1.00 88.56 257 GLU A C 1
ATOM 2076 O O . GLU A 1 257 ? 12.631 2.317 12.662 1.00 88.56 257 GLU A O 1
ATOM 2081 N N . PHE A 1 258 ? 10.659 2.300 11.588 1.00 84.94 258 PHE A N 1
ATOM 2082 C CA . PHE A 1 258 ? 11.217 2.704 10.300 1.00 84.94 258 PHE A CA 1
ATOM 2083 C C . PHE A 1 258 ? 11.944 4.056 10.375 1.00 84.94 258 PHE A C 1
ATOM 2085 O O . PHE A 1 258 ? 13.056 4.185 9.866 1.00 84.94 258 PHE A O 1
ATOM 2092 N N . ASP A 1 259 ? 11.375 5.063 11.045 1.00 79.50 259 ASP A N 1
ATOM 2093 C CA . ASP A 1 259 ? 12.048 6.354 11.240 1.00 79.50 259 ASP A CA 1
ATOM 2094 C C . ASP A 1 259 ? 13.315 6.223 12.096 1.00 79.50 259 ASP A C 1
ATOM 2096 O O . ASP A 1 259 ? 14.279 6.955 11.888 1.00 79.50 259 ASP A O 1
ATOM 2100 N N . ALA A 1 260 ? 13.320 5.337 13.094 1.00 81.44 260 ALA A N 1
ATOM 2101 C CA . ALA A 1 260 ? 14.483 5.104 13.942 1.00 81.44 260 ALA A CA 1
ATOM 2102 C C . ALA A 1 260 ? 15.627 4.444 13.159 1.00 81.44 260 ALA A C 1
ATOM 2104 O O . ALA A 1 260 ? 16.763 4.895 13.266 1.00 81.44 260 ALA A O 1
ATOM 2105 N N . GLU A 1 261 ? 15.325 3.437 12.339 1.00 78.44 261 GLU A N 1
ATOM 2106 C CA . GLU A 1 261 ? 16.318 2.733 11.518 1.00 78.44 261 GLU A CA 1
ATOM 2107 C C . GLU A 1 261 ? 16.872 3.600 10.378 1.00 78.44 261 GLU A C 1
ATOM 2109 O O . GLU A 1 261 ? 18.030 3.457 9.992 1.00 78.44 261 GLU A O 1
ATOM 2114 N N . THR A 1 262 ? 16.066 4.527 9.852 1.00 70.88 262 THR A N 1
ATOM 2115 C CA . THR A 1 262 ? 16.448 5.379 8.712 1.00 70.88 262 THR A CA 1
ATOM 2116 C C . THR A 1 262 ? 17.123 6.693 9.102 1.00 70.88 262 THR A C 1
ATOM 2118 O O . THR A 1 262 ? 17.741 7.327 8.250 1.00 70.88 262 THR A O 1
ATOM 2121 N N . LYS A 1 263 ? 17.051 7.115 10.372 1.00 65.69 263 LYS A N 1
ATOM 2122 C CA . LYS A 1 263 ? 17.710 8.342 10.867 1.00 65.69 263 LYS A CA 1
ATOM 2123 C C . LYS A 1 263 ? 19.237 8.273 10.869 1.00 65.69 263 LYS A C 1
ATOM 2125 O O . LYS A 1 263 ? 19.871 9.324 10.798 1.00 65.69 263 LYS A O 1
ATOM 2130 N N . ASP A 1 264 ? 19.795 7.067 10.957 1.00 56.09 264 ASP A N 1
ATOM 2131 C CA . ASP A 1 264 ? 21.239 6.823 11.058 1.00 56.09 264 ASP A CA 1
ATOM 2132 C C . ASP A 1 264 ? 21.872 6.327 9.736 1.00 56.09 264 ASP A C 1
ATOM 2134 O O . ASP A 1 264 ? 23.070 6.029 9.702 1.00 56.09 264 ASP A O 1
ATOM 2138 N N . MET A 1 265 ? 21.089 6.244 8.650 1.00 54.75 265 MET A N 1
ATOM 2139 C CA . MET A 1 265 ? 21.584 6.005 7.282 1.00 54.75 265 MET A CA 1
ATOM 2140 C C . MET A 1 265 ? 22.133 7.295 6.664 1.00 54.75 265 MET A C 1
ATOM 2142 O O . MET A 1 265 ? 23.312 7.284 6.229 1.00 54.75 265 MET A O 1
#

pLDDT: mean 80.45, std 14.45, range [32.16, 96.56]

Foldseek 3Di:
DDPPPPPDDDQCQLQWFFKAQCLQAPDPQPLSNQWIFGLPPVRFTWIFSDADDVPGTDTHHLVCVCVVSVHDPPDDGPVSVVSVLVRPQSTDHLLSVVLSCVVVVGDGPDPVSSDHDPVVLVLLQVLLCVQVVVVCCLQPNPDPDPDRDCVVVLVCLVDVPDVSNLVSLVVVCVVVVHDSVCSSVVSSNVVSVSSVLSSVVSVLVVCVVVLVVVLVVLVVVCPDPVNVPVPVSVVVNVVVNVVSVVVSVVSVVVSVVVCVVSVVD